Protein AF-A0AAZ3PXX0-F1 (afdb_monomer_lite)

Secondary structure (DSSP, 8-state):
-HHHHHHHHHHTTTTS-THHHHHHHHHHHHHHHHHHHHHHHTT----S-HHHHHHHHHHHHHHHHHHHHHHHHHHHHHHHHS---------------SS-------SSTTHHHHHHHHHHHHHHHHHHHHHHHHHHHHHHHHTT--------------HHHHTHHHHHHHHHHHHHHHHHHHHHHHHHH--HHHHHHHHHHHHHHHHHHHHHHHHHHHHHHHHHHHHHHHHHHTTS---S--

Foldseek 3Di:
DLVLQLVLVVLLVPDDDPVSNVVSVVVVVVLVVLVVCLVVCLPPQPAPCLVVLLVVLVVQLVVLVVQLVVLVVVLVVVVVVPDDPDDDDDDDPDPDDPDDDDDRDRPDPCNVVSVVVVNVCSVVSSVSSVVSSVSSVVSSVSHNPDPDPPPPPPPPDPVVVVVVVVVVVVVLVVLLVVLVVQQVVQVVVPDVVSNVVSVVSNVVSVVVVVVVVVVVVVVVVVVVVVVVVVVVVVPPDPDDDD

InterPro domains:
  IPR004878 Otopetrin [PF03189] (13-85)
  IPR004878 Otopetrin [PF03189] (91-222)
  IPR004878 Otopetrin [PTHR21522] (1-231)

Structure (mmCIF, N/CA/C/O backbone):
data_AF-A0AAZ3PXX0-F1
#
_entry.id   AF-A0AAZ3PXX0-F1
#
loop_
_atom_site.group_PDB
_atom_site.id
_atom_site.type_symbol
_atom_site.label_atom_id
_atom_site.label_alt_id
_atom_site.label_comp_id
_atom_site.label_asym_id
_atom_site.label_entity_id
_atom_site.label_seq_id
_atom_site.pdbx_PDB_ins_code
_atom_site.Cartn_x
_atom_site.Cartn_y
_atom_site.Cartn_z
_atom_site.occupancy
_atom_site.B_iso_or_equiv
_atom_site.auth_seq_id
_atom_site.auth_comp_id
_atom_site.auth_asym_id
_atom_site.auth_atom_id
_atom_site.pdbx_PDB_model_num
ATOM 1 N N . MET A 1 1 ? 10.895 4.692 -1.391 1.00 64.50 1 MET A N 1
ATOM 2 C CA . MET A 1 1 ? 10.530 5.573 -2.521 1.00 64.50 1 MET A CA 1
ATOM 3 C C . MET A 1 1 ? 11.161 6.947 -2.360 1.00 64.50 1 MET A C 1
ATOM 5 O O . MET A 1 1 ? 11.940 7.337 -3.219 1.00 64.50 1 MET A O 1
ATOM 9 N N . ASP A 1 2 ? 10.909 7.640 -1.248 1.00 65.31 2 ASP A N 1
ATOM 10 C CA . ASP A 1 2 ? 11.346 9.031 -1.060 1.00 65.31 2 ASP A CA 1
ATOM 11 C C . ASP A 1 2 ? 12.865 9.216 -1.067 1.00 65.31 2 ASP A C 1
ATOM 13 O O . ASP A 1 2 ? 13.355 10.149 -1.685 1.00 65.31 2 ASP A O 1
ATOM 17 N N . VAL A 1 3 ? 13.631 8.279 -0.494 1.00 64.81 3 VAL A N 1
ATOM 18 C CA . VAL A 1 3 ? 15.107 8.293 -0.565 1.00 64.81 3 VAL A CA 1
ATOM 19 C C . VAL A 1 3 ? 15.606 8.211 -2.012 1.00 64.81 3 VAL A C 1
ATOM 21 O O . VAL A 1 3 ? 16.527 8.928 -2.388 1.00 64.81 3 VAL A O 1
ATOM 24 N N . PHE A 1 4 ? 14.968 7.386 -2.846 1.00 59.75 4 PHE A N 1
ATOM 25 C CA . PHE A 1 4 ? 15.311 7.267 -4.265 1.00 59.75 4 PHE A CA 1
ATOM 26 C C . PHE A 1 4 ? 14.864 8.496 -5.066 1.00 59.75 4 PHE A C 1
ATOM 28 O O . PHE A 1 4 ? 15.614 8.944 -5.927 1.00 59.75 4 PHE A O 1
ATOM 35 N N . LYS A 1 5 ? 13.703 9.095 -4.748 1.00 60.34 5 LYS A N 1
ATOM 36 C CA . LYS A 1 5 ? 13.271 10.385 -5.318 1.00 60.34 5 LYS A CA 1
ATOM 37 C C . LYS A 1 5 ? 14.261 11.495 -4.965 1.00 60.34 5 LYS A C 1
ATOM 39 O O . LYS A 1 5 ? 14.703 12.207 -5.856 1.00 60.34 5 LYS A O 1
ATOM 44 N N . ILE A 1 6 ? 14.660 11.607 -3.698 1.00 61.75 6 ILE A N 1
ATOM 45 C CA . ILE A 1 6 ? 15.644 12.593 -3.233 1.00 61.75 6 ILE A CA 1
ATOM 46 C C . ILE A 1 6 ? 16.988 12.370 -3.933 1.00 61.75 6 ILE A C 1
ATOM 48 O O . ILE A 1 6 ? 17.546 13.321 -4.463 1.00 61.75 6 ILE A O 1
ATOM 52 N N . ALA A 1 7 ? 17.478 11.129 -4.015 1.00 59.25 7 ALA A N 1
ATOM 53 C CA . ALA A 1 7 ? 18.721 10.816 -4.720 1.00 59.25 7 ALA A CA 1
ATOM 54 C C . ALA A 1 7 ? 18.654 11.148 -6.223 1.00 59.25 7 ALA A C 1
ATOM 56 O O . ALA A 1 7 ? 19.614 11.686 -6.768 1.00 59.25 7 ALA A O 1
ATOM 57 N N . ASN A 1 8 ? 17.519 10.888 -6.882 1.00 58.62 8 ASN A N 1
ATOM 58 C CA . ASN A 1 8 ? 17.318 11.228 -8.291 1.00 58.62 8 ASN A CA 1
ATOM 59 C C . ASN A 1 8 ? 17.259 12.752 -8.497 1.00 58.62 8 ASN A C 1
ATOM 61 O O . ASN A 1 8 ? 17.972 13.287 -9.339 1.00 58.62 8 ASN A O 1
ATOM 65 N N . TYR A 1 9 ? 16.502 13.481 -7.670 1.00 60.41 9 TYR A N 1
ATOM 66 C CA . TYR A 1 9 ? 16.426 14.944 -7.750 1.00 60.41 9 TYR A CA 1
ATOM 67 C C . TYR A 1 9 ? 17.757 15.632 -7.419 1.00 60.41 9 TYR A C 1
ATOM 69 O O . TYR A 1 9 ? 18.098 16.634 -8.043 1.00 60.41 9 TYR A O 1
ATOM 77 N N . VAL A 1 10 ? 18.542 15.074 -6.494 1.00 57.62 10 VAL A N 1
ATOM 78 C CA . VAL A 1 10 ? 19.922 15.511 -6.231 1.00 57.62 10 VAL A CA 1
ATOM 79 C C . VAL A 1 10 ? 20.833 15.197 -7.431 1.00 57.62 10 VAL A C 1
ATOM 81 O O . VAL A 1 10 ? 21.753 15.950 -7.716 1.00 57.62 10 VAL A O 1
ATOM 84 N N . GLY A 1 11 ? 20.563 14.154 -8.219 1.00 54.00 11 GLY A N 1
ATOM 85 C CA . GLY A 1 11 ? 21.268 13.897 -9.483 1.00 54.00 11 GLY A CA 1
ATOM 86 C C . GLY A 1 11 ? 21.017 14.948 -10.579 1.00 54.00 11 GLY A C 1
ATOM 87 O O . GLY A 1 11 ? 21.900 15.192 -11.403 1.00 54.00 11 GLY A O 1
ATOM 88 N N . TYR A 1 12 ? 19.857 15.616 -10.551 1.00 56.75 12 TYR A N 1
ATOM 89 C CA . TYR A 1 12 ? 19.432 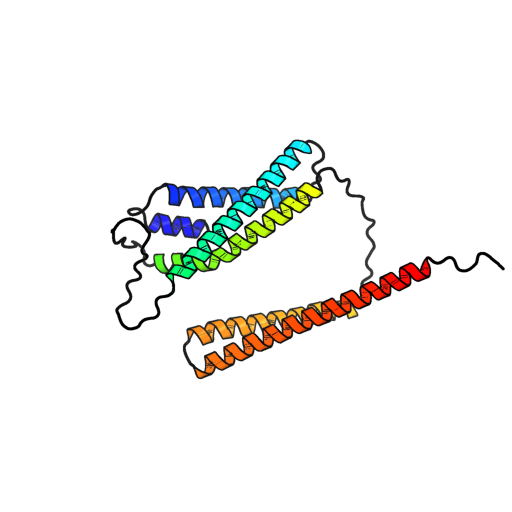16.681 -11.478 1.00 56.75 12 TYR A CA 1
ATOM 90 C C . TYR A 1 12 ? 19.662 18.103 -10.925 1.00 56.75 12 TYR A C 1
ATOM 92 O O . TYR A 1 12 ? 18.968 19.043 -11.319 1.00 56.75 12 TYR A O 1
ATOM 100 N N . LEU A 1 13 ? 20.650 18.270 -10.034 1.00 50.59 13 LEU A N 1
ATOM 101 C CA . LEU A 1 13 ? 20.992 19.471 -9.241 1.00 50.59 13 LEU A CA 1
ATOM 102 C C . LEU A 1 13 ? 21.067 20.831 -9.984 1.00 50.59 13 LEU A C 1
ATOM 104 O O . LEU A 1 13 ? 21.286 21.852 -9.334 1.00 50.59 13 LEU A O 1
ATOM 108 N N . HIS A 1 14 ? 20.907 20.895 -11.309 1.00 48.72 14 HIS A N 1
ATOM 109 C CA . HIS A 1 14 ? 20.953 22.131 -12.104 1.00 48.72 14 HIS A CA 1
ATOM 110 C C . HIS A 1 14 ? 19.747 22.399 -13.015 1.00 48.72 14 HIS A C 1
ATOM 112 O O . HIS A 1 14 ? 19.773 23.377 -13.758 1.00 48.72 14 HIS A O 1
ATOM 118 N N . CYS A 1 15 ? 18.685 21.591 -12.953 1.00 53.31 15 CYS A N 1
ATOM 119 C CA . CYS A 1 15 ? 17.576 21.704 -13.906 1.00 53.31 15 CYS A CA 1
ATOM 120 C C . CYS A 1 15 ? 16.180 21.891 -13.306 1.00 53.31 15 CYS A C 1
ATOM 122 O O . CYS A 1 15 ? 15.241 22.115 -14.065 1.00 53.31 15 CYS A O 1
ATOM 124 N N . ASP A 1 16 ? 16.003 21.801 -11.983 1.00 54.72 16 ASP A N 1
ATOM 125 C CA . ASP A 1 16 ? 14.655 21.797 -11.411 1.00 54.72 16 ASP A CA 1
ATOM 126 C C . ASP A 1 16 ? 14.516 22.576 -10.096 1.00 54.72 16 ASP A C 1
ATOM 128 O O . ASP A 1 16 ? 15.480 22.823 -9.372 1.00 54.72 16 ASP 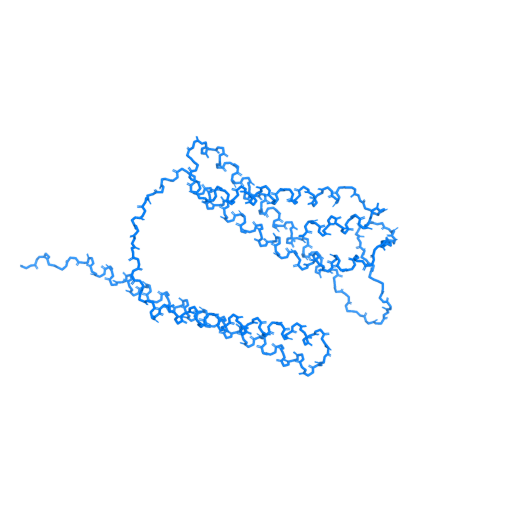A O 1
ATOM 132 N N . SER A 1 17 ? 13.286 23.001 -9.799 1.00 52.44 17 SER A N 1
ATOM 133 C CA . SER A 1 17 ? 12.975 23.877 -8.662 1.00 52.44 17 SER A CA 1
ATOM 134 C C . SER A 1 17 ? 13.176 23.183 -7.307 1.00 52.44 17 SER A C 1
ATOM 136 O O . SER A 1 17 ? 12.715 22.060 -7.104 1.00 52.44 17 SER A O 1
ATOM 138 N N . ALA A 1 18 ? 13.743 23.898 -6.323 1.00 56.41 18 ALA A N 1
ATOM 139 C CA . ALA A 1 18 ? 13.995 23.411 -4.954 1.00 56.41 18 ALA A CA 1
ATOM 140 C C . ALA A 1 18 ? 12.754 22.815 -4.246 1.00 56.41 18 ALA A C 1
ATOM 142 O O . ALA A 1 18 ? 12.871 21.944 -3.382 1.00 56.41 18 ALA A O 1
ATOM 143 N N . VAL A 1 19 ? 11.554 23.236 -4.655 1.00 59.28 19 VAL A N 1
ATOM 144 C CA . VAL A 1 19 ? 10.263 22.722 -4.170 1.00 59.28 19 VAL A CA 1
ATOM 145 C C . VAL A 1 19 ? 10.102 21.215 -4.426 1.00 59.28 19 VAL A C 1
ATOM 147 O O . VAL A 1 19 ? 9.550 20.510 -3.582 1.00 59.28 19 VAL A O 1
ATOM 150 N N . LYS A 1 20 ? 10.645 20.688 -5.532 1.00 57.16 20 LYS A N 1
ATOM 151 C CA . LYS A 1 20 ? 10.566 19.257 -5.879 1.00 57.16 20 LYS A CA 1
ATOM 152 C C . LYS A 1 20 ? 11.482 18.362 -5.040 1.00 57.16 20 LYS A C 1
ATOM 154 O O . LYS A 1 20 ? 11.231 17.166 -4.960 1.00 57.16 20 LYS A O 1
ATOM 159 N N . ILE A 1 21 ? 12.491 18.927 -4.370 1.00 61.09 21 ILE A N 1
ATOM 160 C CA . ILE A 1 21 ? 13.360 18.209 -3.418 1.00 61.09 21 ILE A CA 1
ATOM 161 C C . ILE A 1 21 ? 12.772 18.262 -2.005 1.00 61.09 21 ILE A C 1
ATOM 163 O O . ILE A 1 21 ? 12.787 17.266 -1.282 1.00 61.09 21 ILE A O 1
ATOM 167 N N . ALA A 1 22 ? 12.220 19.412 -1.612 1.00 68.19 22 ALA A N 1
ATOM 168 C CA . ALA A 1 22 ? 11.621 19.589 -0.292 1.00 68.19 22 ALA A CA 1
ATOM 169 C C . ALA A 1 22 ? 10.391 18.688 -0.087 1.00 68.19 22 ALA A C 1
ATOM 171 O O . ALA A 1 22 ? 10.233 18.095 0.978 1.00 68.19 22 ALA A O 1
ATOM 172 N N . PHE A 1 23 ? 9.551 18.543 -1.117 1.00 71.12 23 PHE A N 1
ATOM 173 C CA . PHE A 1 23 ? 8.328 17.740 -1.062 1.00 71.12 23 PHE A CA 1
ATOM 174 C C . PHE A 1 23 ? 8.555 16.260 -0.670 1.00 71.12 23 PHE A C 1
ATOM 176 O O . PHE A 1 23 ? 7.998 15.845 0.348 1.00 71.12 23 PHE A O 1
ATOM 183 N N . PRO A 1 24 ? 9.399 15.462 -1.364 1.00 70.56 24 PRO A N 1
ATOM 184 C CA . PRO A 1 24 ? 9.664 14.075 -0.972 1.00 70.56 24 PRO A CA 1
ATOM 185 C C . PRO A 1 24 ? 10.371 13.970 0.387 1.00 70.56 24 PRO A C 1
ATOM 187 O O . PRO A 1 24 ? 10.161 13.000 1.110 1.00 70.56 24 PRO A O 1
ATOM 190 N N . GLY A 1 25 ? 11.166 14.972 0.783 1.00 73.12 25 GLY A N 1
ATOM 191 C CA . GLY A 1 25 ? 11.767 15.027 2.120 1.00 73.12 25 GLY A CA 1
ATOM 192 C C . GLY A 1 25 ? 10.727 15.147 3.237 1.00 73.12 25 GLY A C 1
ATOM 193 O O . GLY A 1 25 ? 10.757 14.386 4.205 1.00 73.12 25 GLY A O 1
ATOM 194 N N . VAL A 1 26 ? 9.769 16.066 3.086 1.00 80.69 26 VAL A N 1
ATOM 195 C CA . VAL A 1 26 ? 8.658 16.235 4.037 1.00 80.69 26 VAL A CA 1
ATOM 196 C C . VAL A 1 26 ? 7.741 15.010 4.031 1.00 80.69 26 VAL A C 1
ATOM 198 O O . VAL A 1 26 ? 7.324 14.556 5.097 1.00 80.69 26 VAL A O 1
ATOM 201 N N . GLN A 1 27 ? 7.473 14.435 2.857 1.00 80.88 27 GLN A N 1
ATOM 202 C CA . GLN A 1 27 ? 6.686 13.209 2.722 1.00 80.88 27 GLN A CA 1
ATOM 203 C C . GLN A 1 27 ? 7.345 12.023 3.446 1.00 80.88 27 GLN A C 1
ATOM 205 O O . GLN A 1 27 ? 6.670 11.323 4.201 1.00 80.88 27 GLN A O 1
ATOM 210 N N . ALA A 1 28 ? 8.661 11.836 3.302 1.00 80.44 28 ALA A N 1
ATOM 211 C CA . ALA A 1 28 ? 9.402 10.795 4.015 1.00 80.44 28 ALA A CA 1
ATOM 212 C C . ALA A 1 28 ? 9.290 10.955 5.537 1.00 80.44 28 ALA A C 1
ATOM 214 O O . ALA A 1 28 ? 9.014 9.992 6.254 1.00 80.44 28 ALA A O 1
ATOM 215 N N . LEU A 1 29 ? 9.475 12.183 6.032 1.00 85.38 29 LEU A N 1
ATOM 216 C CA . LEU A 1 29 ? 9.349 12.488 7.455 1.00 85.38 29 LEU A CA 1
ATOM 217 C C . LEU A 1 29 ? 7.931 12.196 7.964 1.00 85.38 29 LEU A C 1
ATOM 219 O O . LEU A 1 29 ? 7.778 11.588 9.022 1.00 85.38 29 LEU A O 1
ATOM 223 N N . PHE A 1 30 ? 6.905 12.580 7.201 1.00 87.19 30 PHE A N 1
ATOM 224 C CA . PHE A 1 30 ? 5.513 12.284 7.529 1.00 87.19 30 PHE A CA 1
ATOM 225 C C . PHE A 1 30 ? 5.265 10.776 7.651 1.00 87.19 30 PHE A C 1
ATOM 227 O O . PHE A 1 30 ? 4.726 10.337 8.665 1.00 87.19 30 PHE A O 1
ATOM 234 N N . ILE A 1 31 ? 5.707 9.979 6.672 1.00 87.31 31 ILE A N 1
ATOM 235 C CA . ILE A 1 31 ? 5.545 8.516 6.681 1.00 87.31 31 ILE A CA 1
ATOM 236 C C . ILE A 1 31 ? 6.242 7.895 7.896 1.00 87.31 31 ILE A C 1
ATOM 238 O O . ILE A 1 31 ? 5.655 7.052 8.573 1.00 87.31 31 ILE A O 1
ATOM 242 N N . LEU A 1 32 ? 7.466 8.327 8.218 1.00 86.88 32 LEU A N 1
ATOM 243 C CA . LEU A 1 32 ? 8.211 7.819 9.374 1.00 86.88 32 LEU A CA 1
ATOM 244 C C . LEU A 1 32 ? 7.495 8.119 10.695 1.00 86.88 32 LEU A C 1
ATOM 246 O O . LEU A 1 32 ? 7.298 7.217 11.512 1.00 86.88 32 LEU A O 1
ATOM 250 N N . VAL A 1 33 ? 7.069 9.370 10.891 1.00 88.00 33 VAL A N 1
ATOM 251 C CA . VAL A 1 33 ? 6.355 9.794 12.104 1.00 88.00 33 VAL A CA 1
ATOM 252 C C . VAL A 1 33 ? 5.007 9.083 12.219 1.00 88.00 33 VAL A C 1
ATOM 254 O O . VAL A 1 33 ? 4.663 8.580 13.288 1.00 88.00 33 VAL A O 1
ATOM 257 N N . GLN A 1 34 ? 4.253 8.991 11.123 1.00 90.38 34 GLN A N 1
ATOM 258 C CA . GLN A 1 34 ? 2.958 8.319 11.090 1.00 90.38 34 GLN A CA 1
ATOM 259 C C . GLN A 1 34 ? 3.087 6.818 11.362 1.00 90.38 34 GLN A C 1
ATOM 261 O O . GLN A 1 34 ? 2.321 6.279 12.157 1.00 90.38 34 GLN A O 1
ATOM 266 N N . THR A 1 35 ? 4.064 6.148 10.749 1.00 89.56 35 THR A N 1
ATOM 267 C CA . THR A 1 35 ? 4.317 4.718 10.974 1.00 89.56 35 THR A CA 1
ATOM 268 C C . THR A 1 35 ? 4.668 4.461 12.435 1.00 89.56 35 THR A C 1
ATOM 270 O O . THR A 1 35 ? 4.121 3.546 13.045 1.00 89.56 35 THR A O 1
ATOM 273 N N . TYR A 1 36 ? 5.527 5.297 13.023 1.00 88.06 36 TYR A N 1
ATOM 274 C CA . TYR A 1 36 ? 5.878 5.208 14.438 1.00 88.06 36 TYR A CA 1
ATOM 275 C C . TYR A 1 36 ? 4.657 5.403 15.351 1.00 88.06 36 TYR A C 1
ATOM 277 O O . TYR A 1 36 ? 4.433 4.606 16.262 1.00 88.06 36 TYR A O 1
ATOM 285 N N . PHE A 1 37 ? 3.829 6.414 15.070 1.00 87.50 37 PHE A N 1
ATOM 286 C CA . PHE A 1 37 ? 2.594 6.676 15.810 1.00 87.50 37 PHE A CA 1
ATOM 287 C C . PHE A 1 37 ? 1.615 5.496 15.734 1.00 87.50 37 PHE A C 1
ATOM 289 O O . PHE A 1 37 ? 1.127 5.037 16.766 1.00 87.50 37 PHE A O 1
ATOM 296 N N . LEU A 1 38 ? 1.347 4.981 14.528 1.00 86.44 38 LEU A N 1
ATOM 297 C CA . LEU A 1 38 ? 0.457 3.836 14.329 1.00 86.44 38 LEU A CA 1
ATOM 298 C C . LEU A 1 38 ? 1.013 2.580 15.006 1.00 86.44 38 LEU A C 1
ATOM 300 O O . LEU A 1 38 ? 0.252 1.831 15.607 1.00 86.44 38 LEU A O 1
ATOM 304 N N . TRP A 1 39 ? 2.326 2.357 14.956 1.00 86.06 39 TRP A N 1
ATOM 305 C CA . TRP A 1 39 ? 2.955 1.203 15.594 1.00 86.06 39 TRP A CA 1
ATOM 306 C C . TRP A 1 39 ? 2.772 1.204 17.113 1.00 86.06 39 TRP A C 1
ATOM 308 O O . TRP A 1 39 ? 2.378 0.185 17.684 1.00 86.06 39 TRP A O 1
ATOM 318 N N . LEU A 1 40 ? 3.035 2.341 17.762 1.00 82.25 40 LEU A N 1
ATOM 319 C CA . LEU A 1 40 ? 2.903 2.461 19.211 1.00 82.25 40 LEU A CA 1
ATOM 320 C C . LEU A 1 40 ? 1.442 2.437 19.657 1.00 82.25 40 LEU A C 1
ATOM 322 O O . LEU A 1 40 ? 1.082 1.668 20.541 1.00 82.25 40 LEU A O 1
ATOM 326 N N . HIS A 1 41 ? 0.591 3.236 19.017 1.00 80.56 41 HIS A N 1
ATOM 327 C CA . HIS A 1 41 ? -0.750 3.508 19.527 1.00 80.56 41 HIS A CA 1
ATOM 328 C C . HIS A 1 41 ? -1.854 2.649 18.908 1.00 80.56 41 HIS A C 1
ATOM 330 O O . HIS A 1 41 ? -3.007 2.776 19.313 1.00 80.56 41 HIS A O 1
ATOM 336 N N . ALA A 1 42 ? -1.552 1.734 17.978 1.00 78.12 42 ALA A N 1
ATOM 337 C CA . ALA A 1 42 ? -2.568 0.844 17.402 1.00 78.12 42 ALA A CA 1
ATOM 338 C C . ALA A 1 42 ? -3.301 -0.015 18.448 1.00 78.12 42 ALA A C 1
ATOM 340 O O . ALA A 1 42 ? -4.420 -0.457 18.187 1.00 78.12 42 ALA A O 1
ATOM 341 N N . LYS A 1 43 ? -2.679 -0.276 19.606 1.00 70.94 43 LYS A N 1
ATOM 342 C CA . LYS A 1 43 ? -3.267 -1.073 20.697 1.00 70.94 43 LYS A CA 1
ATOM 343 C C . LYS A 1 43 ? -3.747 -0.235 21.884 1.00 70.94 43 LYS A C 1
ATOM 345 O O . LYS A 1 43 ? -4.467 -0.757 22.732 1.00 70.94 43 LYS A O 1
ATOM 350 N N . ASP A 1 44 ? -3.386 1.043 21.936 1.00 72.12 44 ASP A N 1
ATOM 351 C CA . ASP A 1 44 ? -3.690 1.892 23.080 1.00 72.12 44 ASP A CA 1
ATOM 352 C C . ASP A 1 44 ? -5.117 2.436 22.990 1.00 72.12 44 ASP A C 1
ATOM 354 O O . ASP A 1 44 ? -5.508 3.106 22.031 1.00 72.12 44 ASP A O 1
ATOM 358 N N . CYS A 1 45 ? -5.907 2.203 24.036 1.00 64.06 45 CYS A N 1
ATOM 359 C CA . CYS A 1 45 ? -7.208 2.844 24.182 1.00 64.06 45 CYS A CA 1
ATOM 360 C C . CYS A 1 45 ? -7.019 4.245 24.775 1.00 64.06 45 CYS A C 1
ATOM 362 O O . CYS A 1 45 ? -6.969 4.419 25.992 1.00 64.06 45 CYS A O 1
ATOM 364 N N . VAL A 1 46 ? -6.922 5.267 23.920 1.00 63.56 46 VAL A N 1
ATOM 365 C CA . VAL A 1 46 ? -6.813 6.662 24.375 1.00 63.56 46 VAL A CA 1
ATOM 366 C C . VAL A 1 46 ? -8.141 7.112 24.993 1.00 63.56 46 VAL A C 1
ATOM 368 O O . VAL A 1 46 ? -9.116 7.382 24.289 1.00 63.56 46 VAL A O 1
ATOM 371 N N . GLN A 1 47 ? -8.183 7.202 26.325 1.00 60.91 47 GLN A N 1
ATOM 372 C CA . GLN A 1 47 ? -9.374 7.634 27.067 1.00 60.91 47 GLN A CA 1
ATOM 373 C C . GLN A 1 47 ? -9.346 9.111 27.490 1.00 60.91 47 GLN A C 1
ATOM 375 O O . GLN A 1 47 ? -10.410 9.688 27.696 1.00 60.91 47 GLN A O 1
ATOM 380 N N . LEU A 1 48 ? -8.168 9.743 27.574 1.00 68.81 48 LEU A N 1
ATOM 381 C CA . LEU A 1 48 ? -8.019 11.048 28.234 1.00 68.81 48 LEU A CA 1
ATOM 382 C C . LEU A 1 48 ? -8.495 12.251 27.394 1.00 68.81 48 LEU A C 1
ATOM 384 O O . LEU A 1 48 ? -9.174 13.127 27.915 1.00 68.81 48 LEU A O 1
ATOM 388 N N . GLN A 1 49 ? -8.155 12.318 26.101 1.00 78.19 49 GLN A N 1
ATOM 389 C CA . GLN A 1 49 ? -8.470 13.464 25.225 1.00 78.19 49 GLN A CA 1
ATOM 390 C C . GLN A 1 49 ? -9.184 13.006 23.948 1.00 78.19 49 GLN A C 1
ATOM 392 O O . GLN A 1 49 ? -8.661 13.111 22.837 1.00 78.19 49 GLN A O 1
ATOM 397 N N . GLN A 1 50 ? -10.394 12.464 24.103 1.00 80.38 50 GLN A N 1
ATOM 398 C CA . GLN A 1 50 ? -11.128 11.814 23.011 1.00 80.38 50 GLN A CA 1
ATOM 399 C C . GLN A 1 50 ? -11.430 12.752 21.836 1.00 80.38 50 GLN A C 1
ATOM 401 O O . GLN A 1 50 ? -11.271 12.349 20.689 1.00 80.38 50 GLN A O 1
ATOM 406 N N . ASN A 1 51 ? -11.824 14.004 22.090 1.00 82.25 51 ASN A N 1
ATOM 407 C CA . ASN A 1 51 ? -12.206 14.937 21.023 1.00 82.25 51 ASN A CA 1
ATOM 408 C C . ASN A 1 51 ? -11.013 15.357 20.152 1.00 82.25 51 ASN A C 1
ATOM 410 O O . ASN A 1 51 ? -11.120 15.358 18.926 1.00 82.25 51 ASN A O 1
ATOM 414 N N . ILE A 1 52 ? -9.869 15.657 20.776 1.00 85.69 52 ILE A N 1
ATOM 415 C CA . ILE A 1 52 ? -8.626 15.998 20.067 1.00 85.69 52 ILE A CA 1
ATOM 416 C C . ILE A 1 52 ? -8.109 14.774 19.308 1.00 85.69 52 ILE A C 1
ATOM 418 O O . ILE A 1 52 ? -7.780 14.874 18.129 1.00 85.69 52 ILE A O 1
ATOM 422 N N . THR A 1 53 ? -8.104 13.610 19.965 1.00 85.38 53 THR A N 1
ATOM 423 C CA . THR A 1 53 ? -7.640 12.348 19.369 1.00 85.38 53 THR A CA 1
ATOM 424 C C . THR A 1 53 ? -8.495 11.947 18.179 1.00 85.38 53 THR A C 1
ATOM 426 O O . THR A 1 53 ? -7.948 11.562 17.153 1.00 85.38 53 THR A O 1
ATOM 429 N N . ARG A 1 54 ? -9.824 12.093 18.282 1.00 87.75 54 ARG A N 1
ATOM 430 C CA . ARG A 1 54 ? -10.730 11.967 17.142 1.00 87.75 54 ARG A CA 1
ATOM 431 C C . ARG A 1 54 ? -10.251 12.920 16.057 1.00 87.75 54 ARG A C 1
ATOM 433 O O . ARG A 1 54 ? -9.667 12.443 15.097 1.00 87.75 54 ARG A O 1
ATOM 440 N N . CYS A 1 55 ? -10.376 14.236 16.225 1.00 90.50 55 CYS A N 1
ATOM 441 C CA . CYS A 1 55 ? -10.017 15.212 15.186 1.00 90.50 55 CYS A CA 1
ATOM 442 C C . CYS A 1 55 ? -8.679 14.905 14.476 1.00 90.50 55 CYS A C 1
ATOM 444 O O . CYS A 1 55 ? -8.642 14.823 13.247 1.00 90.50 55 CYS A O 1
ATOM 446 N N . GLY A 1 56 ? -7.618 14.618 15.240 1.00 89.56 56 GLY A N 1
ATOM 447 C CA . GLY A 1 56 ? -6.312 14.237 14.700 1.00 89.56 56 GLY A CA 1
ATOM 448 C C . GLY A 1 56 ? -6.327 12.958 13.853 1.00 89.56 56 GLY A C 1
ATOM 449 O O . GLY A 1 56 ? -5.695 12.922 12.799 1.00 89.56 56 GLY A O 1
ATOM 450 N N . LEU A 1 57 ? -7.082 11.927 14.239 1.00 90.00 57 LEU A N 1
ATOM 451 C CA . LEU A 1 57 ? -7.212 10.687 13.467 1.00 90.00 57 LEU A CA 1
ATOM 452 C C . LEU A 1 57 ? -7.992 10.879 12.154 1.00 90.00 57 LEU A C 1
ATOM 454 O O . LEU A 1 57 ? -7.602 10.289 11.150 1.00 90.00 57 LEU A O 1
ATOM 458 N N . MET A 1 58 ? -9.034 11.723 12.103 1.00 91.88 58 MET A N 1
ATOM 459 C CA . MET A 1 58 ? -9.738 12.002 10.832 1.00 91.88 58 MET A CA 1
ATOM 460 C C . MET A 1 58 ? -8.918 12.901 9.926 1.00 91.88 58 MET A C 1
ATOM 462 O O . MET A 1 58 ? -8.919 12.695 8.717 1.00 91.88 58 MET A O 1
ATOM 466 N N . LEU A 1 59 ? -8.185 13.862 10.494 1.00 92.00 59 LEU A N 1
ATOM 467 C CA . LEU A 1 59 ? -7.215 14.635 9.729 1.00 92.00 59 LEU A CA 1
ATOM 468 C C . LEU A 1 59 ? -6.163 13.702 9.118 1.00 92.00 59 LEU A C 1
ATOM 470 O O . LEU A 1 59 ? -5.923 13.759 7.920 1.00 92.00 59 LEU A O 1
ATOM 474 N N . THR A 1 60 ? -5.613 12.783 9.917 1.00 91.25 60 THR A N 1
ATOM 475 C CA . THR A 1 60 ? -4.653 11.771 9.450 1.00 91.25 60 THR A CA 1
ATOM 476 C C . THR A 1 60 ? -5.239 10.900 8.335 1.00 91.25 60 THR A C 1
ATOM 478 O O . THR A 1 60 ? -4.594 10.694 7.309 1.00 91.25 60 THR A O 1
ATOM 481 N N . LEU A 1 61 ? -6.477 10.426 8.500 1.00 93.12 61 LEU A N 1
ATOM 482 C CA . LEU A 1 61 ? -7.203 9.655 7.489 1.00 93.12 61 LEU A CA 1
ATOM 483 C C . LEU A 1 61 ? -7.380 10.452 6.192 1.00 93.12 61 LEU A C 1
ATOM 485 O O . LEU A 1 61 ? -7.078 9.939 5.118 1.00 93.12 61 LEU A O 1
ATOM 489 N N . SER A 1 62 ? -7.833 11.702 6.292 1.00 93.00 62 SER A N 1
ATOM 490 C CA . SER A 1 62 ? -8.033 12.594 5.147 1.00 93.00 62 SER A CA 1
ATOM 491 C C . SER A 1 62 ? -6.724 12.841 4.394 1.00 93.00 62 SER A C 1
ATOM 493 O O . SER A 1 62 ? -6.681 12.703 3.174 1.00 93.00 62 SER A O 1
ATOM 495 N N . THR A 1 63 ? -5.630 13.109 5.113 1.00 91.06 63 THR A N 1
ATOM 496 C CA . THR A 1 63 ? -4.295 13.273 4.523 1.00 91.06 63 THR A CA 1
ATOM 497 C C . THR A 1 63 ? -3.847 12.012 3.786 1.00 91.06 63 THR A C 1
ATOM 499 O O . THR A 1 63 ? -3.359 12.113 2.665 1.00 91.06 63 THR A O 1
ATOM 502 N N . ASN A 1 64 ? -4.063 10.822 4.354 1.00 92.00 64 ASN A N 1
ATOM 503 C CA . ASN A 1 64 ? -3.739 9.563 3.676 1.00 92.00 64 ASN A CA 1
ATOM 504 C C . ASN A 1 64 ? -4.551 9.364 2.389 1.00 92.00 64 ASN A C 1
ATOM 506 O O . ASN A 1 64 ? -3.993 8.954 1.375 1.00 92.00 64 ASN A O 1
ATOM 510 N N . LEU A 1 65 ? -5.848 9.689 2.396 1.00 91.38 65 LEU A N 1
ATOM 511 C CA . LEU A 1 65 ? -6.682 9.615 1.190 1.00 91.38 65 LEU A CA 1
ATOM 512 C C . LEU A 1 65 ? -6.272 10.651 0.136 1.00 91.38 65 LEU A C 1
ATOM 514 O O . LEU A 1 65 ? -6.291 10.352 -1.054 1.00 91.38 65 LEU A O 1
ATOM 518 N N . MET A 1 66 ? -5.866 11.849 0.556 1.00 89.94 66 MET A N 1
ATOM 519 C CA . MET A 1 66 ? -5.336 12.875 -0.342 1.00 89.94 66 MET A CA 1
ATOM 520 C C . MET A 1 66 ? -4.023 12.425 -0.994 1.00 89.94 66 MET A C 1
ATOM 522 O O . MET A 1 66 ? -3.878 12.552 -2.208 1.00 89.94 66 MET A O 1
ATOM 526 N N . LEU A 1 67 ? -3.088 11.873 -0.212 1.00 86.88 67 LEU A N 1
ATOM 527 C CA . LEU A 1 67 ? -1.826 11.326 -0.725 1.00 86.88 67 LEU A CA 1
ATOM 528 C C . LEU A 1 67 ? -2.069 10.159 -1.684 1.00 86.88 67 LEU A C 1
ATOM 530 O O . LEU A 1 67 ? -1.432 10.089 -2.733 1.00 86.88 67 LEU A O 1
ATOM 534 N N . TRP A 1 68 ? -3.028 9.291 -1.363 1.00 91.50 68 TRP A N 1
ATOM 535 C CA . TRP A 1 68 ? -3.461 8.219 -2.251 1.00 91.50 68 TRP A CA 1
ATOM 536 C C . TRP A 1 68 ? -4.004 8.764 -3.580 1.00 91.50 68 TRP A C 1
ATOM 538 O O . TRP A 1 68 ? -3.510 8.379 -4.636 1.00 91.50 68 TRP A O 1
ATOM 548 N N . MET A 1 69 ? -4.949 9.713 -3.548 1.00 85.69 69 MET A N 1
ATOM 549 C CA . MET A 1 69 ? -5.497 10.347 -4.758 1.00 85.69 69 MET A CA 1
ATOM 550 C C . MET A 1 69 ? -4.410 11.019 -5.606 1.00 85.69 69 MET A C 1
ATOM 552 O O . MET A 1 69 ? -4.426 10.909 -6.833 1.00 85.69 69 MET A O 1
ATOM 556 N N . ALA A 1 70 ? -3.460 11.705 -4.965 1.00 84.38 70 ALA A N 1
ATOM 557 C CA . ALA A 1 70 ? -2.341 12.341 -5.649 1.00 84.38 70 ALA A CA 1
ATOM 558 C C . ALA A 1 70 ? -1.436 11.305 -6.334 1.00 84.38 70 ALA A C 1
ATOM 560 O O . ALA A 1 70 ? -1.115 11.469 -7.509 1.00 84.38 70 ALA A O 1
ATOM 561 N N . ALA A 1 71 ? -1.093 10.214 -5.640 1.00 80.31 71 ALA A N 1
ATOM 562 C CA . ALA A 1 71 ? -0.274 9.136 -6.190 1.00 80.31 71 ALA A CA 1
ATOM 563 C C . ALA A 1 71 ? -0.962 8.422 -7.367 1.00 80.31 71 ALA A C 1
ATOM 565 O O . ALA A 1 71 ? -0.324 8.187 -8.391 1.00 80.31 71 ALA A O 1
ATOM 566 N N . VAL A 1 72 ? -2.266 8.145 -7.258 1.00 82.62 72 VAL A N 1
ATOM 567 C CA . VAL A 1 72 ? -3.070 7.558 -8.346 1.00 82.62 72 VAL A CA 1
ATOM 568 C C . VAL A 1 72 ? -3.123 8.489 -9.561 1.00 82.62 72 VAL A C 1
ATOM 570 O O . VAL A 1 72 ? -2.995 8.044 -10.701 1.00 82.62 72 VAL A O 1
ATOM 573 N N . THR A 1 73 ? -3.276 9.796 -9.335 1.00 79.25 73 THR A N 1
ATOM 574 C CA . THR A 1 73 ? -3.289 10.785 -10.425 1.00 79.25 73 THR A CA 1
ATOM 575 C C . THR A 1 73 ? -1.929 10.848 -11.123 1.00 79.25 73 THR A C 1
ATOM 577 O O . THR A 1 73 ? -1.867 10.844 -12.351 1.00 79.25 73 THR A O 1
ATOM 580 N N . GLU A 1 74 ? -0.835 10.847 -10.361 1.00 72.69 74 GLU A N 1
ATOM 581 C CA . GLU A 1 74 ? 0.532 10.844 -10.894 1.00 72.69 74 GLU A CA 1
ATOM 582 C C . GLU A 1 74 ? 0.809 9.583 -11.737 1.00 72.69 74 GLU A C 1
ATOM 584 O O . GLU A 1 74 ? 1.315 9.693 -12.854 1.00 72.69 74 GLU A O 1
ATOM 589 N N . GLU A 1 75 ? 0.390 8.398 -11.275 1.00 71.19 75 GLU A N 1
ATOM 590 C CA . GLU A 1 75 ? 0.501 7.141 -12.034 1.00 71.19 75 GLU A CA 1
ATOM 591 C C . GLU A 1 75 ? -0.287 7.188 -13.355 1.00 71.19 75 GLU A C 1
ATOM 593 O O . GLU A 1 75 ? 0.243 6.825 -14.410 1.00 71.19 75 GLU A O 1
ATOM 598 N N . SER A 1 76 ? -1.521 7.705 -13.319 1.00 69.44 76 SER A N 1
ATOM 599 C CA . SER A 1 76 ? -2.377 7.798 -14.508 1.00 69.44 76 SER A CA 1
ATOM 600 C C . SER A 1 76 ? -1.786 8.703 -15.596 1.00 69.44 76 SER A C 1
ATOM 602 O O . SER A 1 76 ? -1.871 8.384 -16.782 1.00 69.44 76 SER A O 1
ATOM 604 N N . ILE A 1 77 ? -1.115 9.793 -15.207 1.00 64.69 77 ILE A N 1
ATOM 605 C CA . ILE A 1 77 ? -0.429 10.690 -16.144 1.00 64.69 77 ILE A CA 1
ATOM 606 C C . ILE A 1 77 ? 0.791 9.984 -16.746 1.00 64.69 77 ILE A C 1
ATOM 608 O O . ILE A 1 77 ? 0.997 10.041 -17.958 1.00 64.69 77 ILE A O 1
ATOM 612 N N . HIS A 1 78 ? 1.575 9.259 -15.946 1.00 57.50 78 HIS A N 1
ATOM 613 C CA . HIS A 1 78 ? 2.752 8.550 -16.449 1.00 57.50 78 HIS A CA 1
ATOM 614 C C . HIS A 1 78 ? 2.415 7.426 -17.439 1.00 57.50 78 HIS A C 1
ATOM 616 O O . HIS A 1 78 ? 3.158 7.242 -18.402 1.00 57.50 78 HIS A O 1
ATOM 622 N N . GLN A 1 79 ? 1.283 6.729 -17.286 1.00 53.66 79 GLN A N 1
ATOM 623 C CA . GLN A 1 79 ? 0.833 5.751 -18.290 1.00 53.66 79 GLN A CA 1
ATOM 624 C C . GLN A 1 79 ? 0.524 6.386 -19.654 1.00 53.66 79 GLN A C 1
ATOM 626 O O . GLN A 1 79 ? 0.748 5.746 -20.679 1.00 53.66 79 GLN A O 1
ATOM 631 N N . THR A 1 80 ? 0.068 7.643 -19.697 1.00 49.44 80 THR A N 1
ATOM 632 C CA . THR A 1 80 ? -0.243 8.323 -20.971 1.00 49.44 80 THR A CA 1
ATOM 633 C C . THR A 1 80 ? 0.990 8.754 -21.771 1.00 49.44 80 THR A C 1
ATOM 635 O O . THR A 1 80 ? 0.883 8.958 -22.975 1.00 49.44 80 THR A O 1
ATOM 638 N N . VAL A 1 81 ? 2.167 8.853 -21.141 1.00 49.81 81 VAL A N 1
ATOM 639 C CA . VAL A 1 81 ? 3.412 9.303 -21.796 1.00 49.81 81 VAL A CA 1
ATOM 640 C C . VAL A 1 81 ? 4.210 8.136 -22.412 1.00 49.81 81 VAL A C 1
ATOM 642 O O . VAL A 1 81 ? 5.058 8.359 -23.270 1.00 49.81 81 VAL A O 1
ATOM 645 N N . VAL A 1 82 ? 3.927 6.882 -22.028 1.00 48.31 82 VAL A N 1
ATOM 646 C CA . VAL A 1 82 ? 4.725 5.693 -22.409 1.00 48.31 82 VAL A CA 1
ATOM 647 C C . VAL A 1 82 ? 4.247 4.996 -23.702 1.00 48.31 82 VAL A C 1
ATOM 649 O O . VAL A 1 82 ? 4.903 4.065 -24.156 1.00 48.31 82 VAL A O 1
ATOM 652 N N . LEU A 1 83 ? 3.178 5.456 -24.368 1.00 38.66 83 LEU A N 1
ATOM 653 C CA . LEU A 1 83 ? 2.855 4.999 -25.732 1.00 38.66 83 LEU A CA 1
ATOM 654 C C . LEU A 1 83 ? 3.350 5.995 -26.794 1.00 38.66 83 LEU A C 1
ATOM 656 O O . LEU A 1 83 ? 2.642 6.938 -27.147 1.00 38.66 83 LEU A O 1
ATOM 660 N N . PRO A 1 84 ? 4.524 5.723 -27.376 1.00 38.97 84 PRO A N 1
ATOM 661 C CA . PRO A 1 84 ? 4.657 5.767 -28.821 1.00 38.97 84 PRO A CA 1
ATOM 662 C C . PRO A 1 84 ? 5.178 4.411 -29.315 1.00 38.97 84 PRO A C 1
ATOM 664 O O . PRO A 1 84 ? 6.378 4.143 -29.311 1.00 38.97 84 PRO A O 1
ATOM 667 N N . GLU A 1 85 ? 4.259 3.549 -29.752 1.00 45.41 85 GLU A N 1
ATOM 668 C CA . GLU A 1 85 ? 4.574 2.636 -30.848 1.00 45.41 85 GLU A CA 1
ATOM 669 C C . GLU A 1 85 ? 4.680 3.504 -32.101 1.00 45.41 85 GLU A C 1
ATOM 671 O O . GLU A 1 85 ? 3.672 4.012 -32.575 1.00 45.41 85 GLU A O 1
ATOM 676 N N . ASP A 1 86 ? 5.897 3.743 -32.582 1.00 37.94 86 ASP A N 1
ATOM 677 C CA . ASP A 1 86 ? 6.193 3.630 -34.008 1.00 37.94 86 ASP A CA 1
ATOM 678 C C . ASP A 1 86 ? 7.709 3.632 -34.238 1.00 37.94 86 ASP A C 1
ATOM 680 O O . ASP A 1 86 ? 8.484 4.302 -33.555 1.00 37.94 86 ASP A O 1
ATOM 684 N N . GLY A 1 87 ? 8.122 2.755 -35.151 1.00 43.62 87 GLY A N 1
ATOM 685 C CA . GLY A 1 87 ? 9.461 2.191 -35.232 1.00 43.62 87 GLY A CA 1
ATOM 686 C C . GLY A 1 87 ? 10.601 3.124 -35.645 1.00 43.62 87 GLY A C 1
ATOM 687 O O . GLY A 1 87 ? 10.424 4.206 -36.191 1.00 43.62 87 GLY A O 1
ATOM 688 N N . ASN A 1 88 ? 11.808 2.587 -35.440 1.00 43.16 88 ASN A N 1
ATOM 689 C CA . ASN A 1 88 ? 13.088 3.047 -35.974 1.00 43.16 88 ASN A CA 1
ATOM 690 C C . ASN A 1 88 ? 13.425 4.521 -35.730 1.00 43.16 88 ASN A C 1
ATOM 692 O O . ASN A 1 88 ? 13.274 5.340 -36.631 1.00 43.16 88 ASN A O 1
ATOM 696 N N . SER A 1 89 ? 14.040 4.826 -34.584 1.00 35.97 89 SER A N 1
ATOM 697 C CA . SER A 1 89 ? 15.186 5.746 -34.492 1.00 35.97 89 SER A CA 1
ATOM 698 C C . SER A 1 89 ? 15.793 5.736 -33.088 1.00 35.97 89 SER A C 1
ATOM 700 O O . SER A 1 89 ? 15.105 5.603 -32.085 1.00 35.97 89 SER A O 1
ATOM 702 N N . THR A 1 90 ? 17.116 5.844 -33.068 1.00 35.81 90 THR A N 1
ATOM 703 C CA . THR A 1 90 ? 18.070 5.958 -31.961 1.00 35.81 90 THR A CA 1
ATOM 704 C C . THR A 1 90 ? 17.486 6.458 -30.630 1.00 35.81 90 THR A C 1
ATOM 706 O O . THR A 1 90 ? 17.001 7.580 -30.526 1.00 35.81 90 THR A O 1
ATOM 709 N N . HIS A 1 91 ? 17.591 5.620 -29.596 1.00 37.75 91 HIS A N 1
ATOM 710 C CA . HIS A 1 91 ? 17.098 5.879 -28.244 1.00 37.75 91 HIS A CA 1
ATOM 711 C C . HIS A 1 91 ? 17.820 7.064 -27.575 1.00 37.75 91 HIS A C 1
ATOM 713 O O . HIS A 1 91 ? 18.897 6.904 -27.001 1.00 37.75 91 HIS A O 1
ATOM 719 N N . SER A 1 92 ? 17.182 8.232 -27.578 1.00 30.39 92 SER A N 1
ATOM 720 C CA . SER A 1 92 ? 17.339 9.248 -26.535 1.00 30.39 92 SER A CA 1
ATOM 721 C C . SER A 1 92 ? 15.988 9.419 -25.848 1.00 30.39 92 SER A C 1
ATOM 723 O O . SER A 1 92 ? 15.046 9.936 -26.445 1.00 30.39 92 SER A O 1
ATOM 725 N N . TYR A 1 93 ? 15.877 8.935 -24.613 1.00 35.66 93 TYR A N 1
ATOM 726 C CA . TYR A 1 93 ? 14.693 9.107 -23.775 1.00 35.66 93 TYR A CA 1
ATOM 727 C C . TYR A 1 93 ? 14.607 10.581 -23.360 1.00 35.66 93 TYR A C 1
ATOM 729 O O . TYR A 1 93 ? 15.220 10.993 -22.379 1.00 35.66 93 TYR A O 1
ATOM 737 N N . ASP A 1 94 ? 13.918 11.393 -24.157 1.00 32.66 94 ASP A N 1
ATOM 738 C CA . ASP A 1 94 ? 13.674 12.799 -23.849 1.00 32.66 94 ASP A CA 1
ATOM 739 C C . ASP A 1 94 ? 12.358 12.898 -23.066 1.00 32.66 94 ASP A C 1
ATOM 741 O O . ASP A 1 94 ? 11.259 12.839 -23.625 1.00 32.66 94 ASP A O 1
ATOM 745 N N . ILE A 1 95 ? 12.463 12.959 -21.736 1.00 45.56 95 ILE A N 1
ATOM 746 C CA . ILE A 1 95 ? 11.316 13.147 -20.842 1.00 45.56 95 ILE A CA 1
ATOM 747 C C . ILE A 1 95 ? 10.869 14.601 -20.981 1.00 45.56 95 ILE A C 1
ATOM 749 O O . ILE A 1 95 ? 11.369 15.510 -20.318 1.00 45.56 95 ILE A O 1
ATOM 753 N N . ARG A 1 96 ? 9.904 14.826 -21.870 1.00 34.38 96 ARG A N 1
ATOM 754 C CA . ARG A 1 96 ? 9.279 16.131 -22.068 1.00 34.38 96 ARG A CA 1
ATOM 755 C C . ARG A 1 96 ? 8.355 16.449 -20.890 1.00 34.38 96 ARG A C 1
ATOM 757 O O . ARG A 1 96 ? 7.192 16.058 -20.876 1.00 34.38 96 ARG A O 1
ATOM 764 N N . ALA A 1 97 ? 8.863 17.190 -19.909 1.00 34.47 97 ALA A N 1
ATOM 765 C CA . ALA A 1 97 ? 8.019 17.910 -18.960 1.00 34.47 97 ALA A CA 1
ATOM 766 C C . ALA A 1 97 ? 7.260 19.047 -19.688 1.00 34.47 97 ALA A C 1
ATOM 768 O O . ALA A 1 97 ? 7.805 19.657 -20.617 1.00 34.47 97 ALA A O 1
ATOM 769 N N . PRO A 1 98 ? 6.012 19.372 -19.301 1.00 34.62 98 PRO A N 1
ATOM 770 C CA . PRO A 1 98 ? 5.283 20.492 -19.879 1.00 34.62 98 PRO A CA 1
ATOM 771 C C . PRO A 1 98 ? 5.859 21.810 -19.343 1.00 34.62 98 PRO A C 1
ATOM 773 O O . PRO A 1 98 ? 5.465 22.295 -18.286 1.00 34.62 98 PRO A O 1
ATOM 776 N N . GLY A 1 99 ? 6.805 22.381 -20.089 1.00 37.19 99 GLY A N 1
ATOM 777 C CA . GLY A 1 99 ? 7.314 23.735 -19.875 1.00 37.19 99 GLY A CA 1
ATOM 778 C C . GLY A 1 99 ? 8.828 23.853 -20.034 1.00 37.19 99 GLY A C 1
ATOM 779 O O . GLY A 1 99 ? 9.564 23.598 -19.092 1.00 37.19 99 GLY A O 1
ATOM 780 N N . GLY A 1 100 ? 9.266 24.335 -21.201 1.00 34.97 100 GLY A N 1
ATOM 781 C CA . GLY A 1 100 ? 10.611 24.883 -21.406 1.00 34.97 100 GLY A CA 1
ATOM 782 C C . GLY A 1 100 ? 11.656 23.891 -21.918 1.00 34.97 100 GLY A C 1
ATOM 783 O O . GLY A 1 100 ? 11.949 22.875 -21.304 1.00 34.97 100 GLY A O 1
ATOM 784 N N . SER A 1 101 ? 12.241 24.219 -23.068 1.00 44.69 101 SER A N 1
ATOM 785 C CA . SER A 1 101 ? 13.359 23.516 -23.693 1.00 44.69 101 SER A CA 1
ATOM 786 C C . SER A 1 101 ? 14.656 23.682 -22.890 1.00 44.69 101 SER A C 1
ATOM 788 O O . SER A 1 101 ? 15.317 24.716 -22.994 1.00 44.69 101 SER A O 1
ATOM 790 N N . SER A 1 102 ? 15.066 22.658 -22.148 1.00 40.88 102 SER A N 1
ATOM 791 C CA . SER A 1 102 ? 16.459 22.497 -21.718 1.00 40.88 102 SER A CA 1
ATOM 792 C C . SER A 1 102 ? 16.779 21.012 -21.581 1.00 40.88 102 SER A C 1
ATOM 794 O O . SER A 1 102 ? 16.243 20.338 -20.706 1.00 40.88 102 SER A O 1
ATOM 796 N N . SER A 1 103 ? 17.644 20.500 -22.457 1.00 43.16 103 SER A N 1
ATOM 797 C CA . SER A 1 103 ? 18.185 19.142 -22.391 1.00 43.16 103 SER A CA 1
ATOM 798 C C . SER A 1 103 ? 19.010 18.983 -21.111 1.00 43.16 103 SER A C 1
ATOM 800 O O . SER A 1 103 ? 20.140 19.470 -21.024 1.00 43.16 103 SER A O 1
ATOM 802 N N . CYS A 1 104 ? 18.438 18.340 -20.099 1.00 54.06 104 CYS A N 1
ATOM 803 C CA . CYS A 1 104 ? 19.107 18.101 -18.826 1.00 54.06 104 CYS A CA 1
ATOM 804 C C . CYS A 1 104 ? 19.932 16.820 -18.906 1.00 54.06 104 CYS A C 1
ATOM 806 O O . CYS A 1 104 ? 19.389 15.718 -18.926 1.00 54.06 104 CYS A O 1
ATOM 808 N N . ASN A 1 105 ? 21.257 16.967 -18.943 1.00 47.62 105 ASN A N 1
ATOM 809 C CA . ASN A 1 105 ? 22.168 15.830 -18.890 1.00 47.62 105 ASN A CA 1
ATOM 810 C C . ASN A 1 105 ? 22.259 15.303 -17.458 1.00 47.62 105 ASN A C 1
ATOM 812 O O . ASN A 1 105 ? 22.673 16.022 -16.547 1.00 47.62 105 ASN A O 1
ATOM 816 N N . CYS A 1 106 ? 21.892 14.037 -17.267 1.00 55.34 106 CYS A N 1
ATOM 817 C CA . CYS A 1 106 ? 22.048 13.390 -15.975 1.00 55.34 106 CYS A CA 1
ATOM 818 C C . CYS A 1 106 ? 23.531 13.153 -15.678 1.00 55.34 106 CYS A C 1
ATOM 820 O O . CYS A 1 106 ? 24.242 12.542 -16.473 1.00 55.34 106 CYS A O 1
ATOM 822 N N . SER A 1 107 ? 23.997 13.635 -14.525 1.00 49.09 107 SER A N 1
ATOM 823 C CA . SER A 1 107 ? 25.415 13.581 -14.137 1.00 49.09 107 SER A CA 1
ATOM 824 C C . SER A 1 107 ? 25.888 12.159 -13.779 1.00 49.09 107 SER A C 1
ATOM 826 O O . SER A 1 107 ? 27.080 11.864 -13.811 1.00 49.09 107 SER A O 1
ATOM 828 N N . HIS A 1 108 ? 24.961 11.245 -13.462 1.00 54.69 108 HIS A N 1
ATOM 829 C CA . HIS A 1 108 ? 25.267 9.889 -12.998 1.00 54.69 108 HIS A CA 1
ATOM 830 C C . HIS A 1 108 ? 24.701 8.800 -13.921 1.00 54.69 108 HIS A C 1
ATOM 832 O O . HIS A 1 108 ? 23.528 8.825 -14.291 1.00 54.69 108 HIS A O 1
ATOM 838 N N . SER A 1 109 ? 25.490 7.745 -14.162 1.00 56.28 109 SER A N 1
ATOM 839 C CA . SER A 1 109 ? 25.066 6.496 -14.832 1.00 56.28 109 SER A CA 1
ATOM 840 C C . SER A 1 109 ? 23.934 5.744 -14.109 1.00 56.28 109 SER A C 1
ATOM 842 O O . SER A 1 109 ? 23.381 4.785 -14.641 1.00 56.28 109 SER A O 1
ATOM 844 N N . ALA A 1 110 ? 23.576 6.180 -12.898 1.00 59.31 110 ALA A N 1
ATOM 845 C CA . ALA A 1 110 ? 22.541 5.593 -12.058 1.00 59.31 110 ALA A CA 1
ATOM 846 C C . ALA A 1 110 ? 21.146 6.214 -12.253 1.00 59.31 110 ALA A C 1
ATOM 848 O O . ALA A 1 110 ? 20.189 5.669 -11.713 1.00 59.31 110 ALA A O 1
ATOM 849 N N . CYS A 1 111 ? 20.991 7.312 -13.005 1.00 58.50 111 CYS A N 1
ATOM 850 C CA . CYS A 1 111 ? 19.692 7.986 -13.134 1.00 58.50 111 CYS A CA 1
ATOM 851 C C . CYS A 1 111 ? 18.607 7.083 -13.733 1.00 58.50 111 CYS A C 1
ATOM 853 O O . CYS A 1 111 ? 17.526 6.987 -13.169 1.00 58.50 111 CYS A O 1
ATOM 855 N N . ALA A 1 112 ? 18.920 6.327 -14.791 1.00 60.72 112 ALA A N 1
ATOM 856 C CA . ALA A 1 112 ? 17.976 5.375 -15.387 1.00 60.72 112 ALA A CA 1
ATOM 857 C C . ALA A 1 112 ? 17.590 4.232 -14.421 1.00 60.72 112 ALA A C 1
ATOM 859 O O . ALA A 1 112 ? 16.464 3.736 -14.436 1.00 60.72 112 ALA A O 1
ATOM 860 N N . VAL A 1 113 ? 18.513 3.819 -13.544 1.00 62.75 113 VAL A N 1
ATOM 861 C CA . VAL A 1 113 ? 18.259 2.787 -12.524 1.00 62.75 113 VAL A CA 1
ATOM 862 C C . VAL A 1 113 ? 17.407 3.349 -11.385 1.00 62.75 113 VAL A C 1
ATOM 864 O O . VAL A 1 113 ? 16.489 2.678 -10.923 1.00 62.75 113 VAL A O 1
ATOM 867 N N . LEU A 1 114 ? 17.672 4.586 -10.960 1.00 63.34 114 LEU A N 1
ATOM 868 C CA . LEU A 1 114 ? 16.881 5.314 -9.966 1.00 63.34 114 LEU A CA 1
ATOM 869 C C . LEU A 1 114 ? 15.467 5.605 -10.479 1.00 63.34 114 LEU A C 1
ATOM 871 O O . LEU A 1 114 ? 14.512 5.514 -9.707 1.00 63.34 114 LEU A O 1
ATOM 875 N N . GLU A 1 115 ? 15.340 5.890 -11.776 1.00 63.16 115 GLU A N 1
ATOM 876 C CA . GLU A 1 115 ? 14.067 6.117 -12.449 1.00 63.16 115 GLU A CA 1
ATOM 877 C C . GLU A 1 115 ? 13.193 4.861 -12.421 1.00 63.16 115 GLU A C 1
ATOM 879 O O . GLU A 1 115 ? 12.085 4.830 -11.880 1.00 63.16 115 GLU A O 1
ATOM 884 N N . LYS A 1 116 ? 13.772 3.759 -12.903 1.00 63.25 116 LYS A N 1
ATOM 885 C CA . LYS A 1 116 ? 13.132 2.446 -12.891 1.00 63.25 116 LYS A CA 1
ATOM 886 C C . LYS A 1 116 ? 12.807 1.993 -11.461 1.00 63.25 116 LYS A C 1
ATOM 888 O O . LYS A 1 116 ? 11.741 1.429 -11.225 1.00 63.25 116 LYS A O 1
ATOM 893 N N . ALA A 1 117 ? 13.683 2.266 -10.492 1.00 65.81 117 ALA A N 1
ATOM 894 C CA . ALA A 1 117 ? 13.468 1.914 -9.091 1.00 65.81 117 ALA A CA 1
ATOM 895 C C . ALA A 1 117 ? 12.303 2.683 -8.457 1.00 65.81 117 ALA A C 1
ATOM 897 O O . ALA A 1 117 ? 11.497 2.069 -7.759 1.00 65.81 117 ALA A O 1
ATOM 898 N N . TYR A 1 118 ? 12.168 3.996 -8.697 1.00 66.00 118 TYR A N 1
ATOM 899 C CA . TYR A 1 118 ? 11.013 4.727 -8.171 1.00 66.00 118 TYR A CA 1
ATOM 900 C C . TYR A 1 118 ? 9.710 4.197 -8.769 1.00 66.00 118 TYR A C 1
ATOM 902 O O . TYR A 1 118 ? 8.709 4.155 -8.059 1.00 66.00 118 TYR A O 1
ATOM 910 N N . TYR A 1 119 ? 9.721 3.785 -10.044 1.00 68.19 119 TYR A N 1
ATOM 911 C CA . TYR A 1 119 ? 8.521 3.349 -10.756 1.00 68.19 119 TYR A CA 1
ATOM 912 C C . TYR A 1 119 ? 7.935 2.090 -10.114 1.00 68.19 119 TYR A C 1
ATOM 914 O O . TYR A 1 119 ? 6.759 2.050 -9.766 1.00 68.19 119 TYR A O 1
ATOM 922 N N . TYR A 1 120 ? 8.790 1.108 -9.817 1.00 69.88 120 TYR A N 1
ATOM 923 C CA . TYR A 1 120 ? 8.389 -0.084 -9.067 1.00 69.88 120 TYR A CA 1
ATOM 924 C C . TYR A 1 120 ? 7.944 0.210 -7.627 1.00 69.88 120 TYR A C 1
ATOM 926 O O . TYR A 1 120 ? 7.263 -0.613 -7.021 1.00 69.88 120 TYR A O 1
ATOM 934 N N . LEU A 1 121 ? 8.318 1.363 -7.065 1.00 76.12 121 LEU A N 1
ATOM 935 C CA . LEU A 1 121 ? 7.987 1.753 -5.695 1.00 76.12 121 LEU A CA 1
ATOM 936 C C . LEU A 1 121 ? 6.663 2.530 -5.566 1.00 76.12 121 LEU A C 1
ATOM 938 O O . LEU A 1 121 ? 6.184 2.679 -4.442 1.00 76.12 121 LEU A O 1
ATOM 942 N N . TYR A 1 122 ? 6.063 3.000 -6.669 1.00 73.38 122 TYR A N 1
ATOM 943 C CA . TYR A 1 122 ? 4.792 3.744 -6.645 1.00 73.38 122 TYR A CA 1
ATOM 944 C C . TYR A 1 122 ? 3.620 2.937 -6.056 1.00 73.38 122 TYR A C 1
ATOM 946 O O . TYR A 1 122 ? 2.989 3.443 -5.122 1.00 73.38 122 TYR A O 1
ATOM 954 N N . PRO A 1 123 ? 3.354 1.687 -6.495 1.00 79.00 123 PRO A N 1
ATOM 955 C CA . PRO A 1 123 ? 2.240 0.891 -5.969 1.00 79.00 123 PRO A CA 1
ATOM 956 C C . PRO A 1 123 ? 2.319 0.670 -4.454 1.00 79.00 123 PRO A C 1
ATOM 958 O O . PRO A 1 123 ? 1.310 0.741 -3.759 1.00 79.00 123 PRO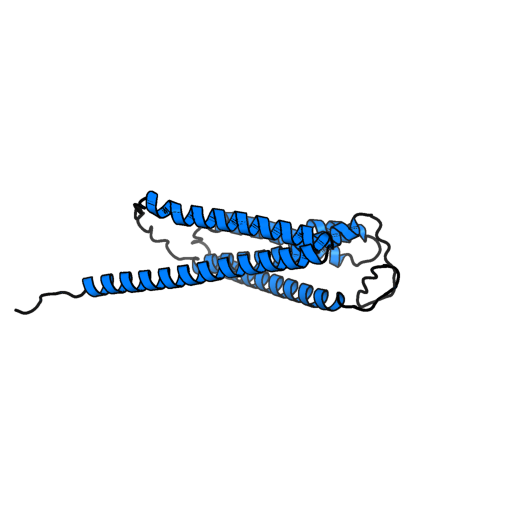 A O 1
ATOM 961 N N . PHE A 1 124 ? 3.527 0.516 -3.904 1.00 83.00 124 PHE A N 1
ATOM 962 C CA . PHE A 1 124 ? 3.716 0.361 -2.459 1.00 83.00 124 PHE A CA 1
ATOM 963 C C . PHE A 1 124 ? 3.321 1.612 -1.667 1.00 83.00 124 PHE A C 1
ATOM 965 O O . PHE A 1 124 ? 2.818 1.499 -0.552 1.00 83.00 124 PHE A O 1
ATOM 972 N N . ASN A 1 125 ? 3.530 2.811 -2.218 1.00 81.88 125 ASN A N 1
ATOM 973 C CA . ASN A 1 125 ? 3.115 4.052 -1.562 1.00 81.88 125 ASN A CA 1
ATOM 974 C C . ASN A 1 125 ? 1.584 4.233 -1.595 1.00 81.88 125 ASN A C 1
ATOM 976 O O . ASN A 1 125 ? 0.984 4.719 -0.631 1.00 81.88 125 ASN A O 1
ATOM 980 N N . ILE A 1 126 ? 0.949 3.793 -2.686 1.00 85.25 126 ILE A N 1
ATOM 981 C CA . ILE A 1 126 ? -0.513 3.742 -2.829 1.00 85.25 126 ILE A CA 1
ATOM 982 C C . ILE A 1 126 ? -1.099 2.783 -1.782 1.00 85.25 126 ILE A C 1
ATOM 984 O O . ILE A 1 126 ? -2.000 3.164 -1.032 1.00 85.25 126 ILE A O 1
ATOM 988 N N . GLU A 1 127 ? -0.542 1.576 -1.669 1.00 89.00 127 GLU A N 1
ATOM 989 C CA . GLU A 1 127 ? -0.945 0.586 -0.666 1.00 89.00 127 GLU A CA 1
ATOM 990 C C . GLU A 1 127 ? -0.724 1.088 0.764 1.00 89.00 127 GLU A C 1
ATOM 992 O O . GLU A 1 127 ? -1.634 0.999 1.589 1.00 89.00 127 GLU A O 1
ATOM 997 N N . TYR A 1 128 ? 0.445 1.670 1.059 1.00 89.81 128 TYR A N 1
ATOM 998 C CA . TYR A 1 128 ? 0.748 2.239 2.375 1.00 89.81 128 TYR A CA 1
ATOM 999 C C . TYR A 1 128 ? -0.307 3.266 2.797 1.00 89.81 128 TYR A C 1
ATOM 1001 O O . TYR A 1 128 ? -0.834 3.193 3.908 1.00 89.81 128 TYR A O 1
ATOM 1009 N N . SER A 1 129 ? -0.658 4.189 1.898 1.00 89.44 129 SER A N 1
ATOM 1010 C CA . SER A 1 129 ? -1.645 5.236 2.175 1.00 89.44 129 SER A CA 1
ATOM 1011 C C . SER A 1 129 ? -3.021 4.638 2.506 1.00 89.44 129 SER A C 1
ATOM 1013 O O . SER A 1 129 ? -3.683 5.077 3.451 1.00 89.44 129 SER A O 1
ATOM 1015 N N . LEU A 1 130 ? -3.430 3.573 1.805 1.00 91.06 130 LEU A N 1
ATOM 1016 C CA . LEU A 1 130 ? -4.667 2.847 2.107 1.00 91.06 130 LEU A CA 1
ATOM 1017 C C . LEU A 1 130 ? -4.600 2.128 3.460 1.00 91.06 130 LEU A C 1
ATOM 1019 O O . LEU A 1 130 ? -5.510 2.300 4.275 1.00 91.06 130 LEU A O 1
ATOM 1023 N N . PHE A 1 131 ? -3.524 1.393 3.752 1.00 92.75 131 PHE A N 1
ATOM 1024 C CA . PHE A 1 131 ? -3.346 0.725 5.047 1.00 92.75 131 PHE A CA 1
ATOM 1025 C C . PHE A 1 131 ? -3.347 1.718 6.213 1.00 92.75 131 PHE A C 1
ATOM 1027 O O . PHE A 1 131 ? -4.046 1.505 7.207 1.00 92.75 131 PHE A O 1
ATOM 1034 N N . ALA A 1 132 ? -2.627 2.833 6.084 1.00 91.62 132 ALA A N 1
ATOM 1035 C CA . ALA A 1 132 ? -2.584 3.881 7.095 1.00 91.62 132 ALA A CA 1
ATOM 1036 C C . ALA A 1 132 ? -3.966 4.524 7.309 1.00 91.62 132 ALA A C 1
ATOM 1038 O O . ALA A 1 132 ? -4.362 4.766 8.451 1.00 91.62 132 ALA A O 1
ATOM 1039 N N . SER A 1 133 ? -4.741 4.751 6.238 1.00 92.19 133 SER A N 1
ATOM 1040 C CA . SER A 1 133 ? -6.117 5.263 6.339 1.00 92.19 133 SER A CA 1
ATOM 1041 C C . SER A 1 133 ? -7.059 4.285 7.057 1.00 92.19 133 SER A C 1
ATOM 1043 O O . SER A 1 133 ? -7.815 4.697 7.940 1.00 92.19 133 SER A O 1
ATOM 1045 N N . ALA A 1 134 ? -6.963 2.985 6.758 1.00 93.25 134 ALA A N 1
ATOM 1046 C CA . ALA A 1 134 ? -7.763 1.943 7.394 1.00 93.25 134 ALA A CA 1
ATOM 1047 C C . ALA A 1 134 ? -7.420 1.798 8.884 1.00 93.25 134 ALA A C 1
ATOM 1049 O O . ALA A 1 134 ? -8.318 1.731 9.726 1.00 93.25 134 ALA A O 1
ATOM 1050 N N . MET A 1 135 ? -6.131 1.822 9.230 1.00 90.44 135 MET A N 1
ATOM 1051 C CA . MET A 1 135 ? -5.677 1.794 10.621 1.00 90.44 135 MET A CA 1
ATOM 1052 C C . MET A 1 135 ? -6.149 3.027 11.395 1.00 90.44 135 MET A C 1
ATOM 1054 O O . MET A 1 135 ? -6.712 2.884 12.480 1.00 90.44 135 MET A O 1
ATOM 1058 N N . ALA A 1 136 ? -6.011 4.227 10.819 1.00 89.88 136 ALA A N 1
ATOM 1059 C CA . ALA A 1 136 ? -6.512 5.459 11.424 1.00 89.88 136 ALA A CA 1
ATOM 1060 C C . ALA A 1 136 ? -8.038 5.425 11.628 1.00 89.88 136 ALA A C 1
ATOM 1062 O O . ALA A 1 136 ? -8.525 5.861 12.671 1.00 89.88 136 ALA A O 1
ATOM 1063 N N . TYR A 1 137 ? -8.794 4.851 10.683 1.00 91.44 137 TYR A N 1
ATOM 1064 C CA . TYR A 1 137 ? -10.241 4.651 10.810 1.00 91.44 137 TYR A CA 1
ATOM 1065 C C . TYR A 1 137 ? -10.602 3.701 11.962 1.00 91.44 137 TYR A C 1
ATOM 1067 O O . TYR A 1 137 ? -11.475 4.010 12.778 1.00 91.44 137 TYR A O 1
ATOM 1075 N N . VAL A 1 138 ? -9.920 2.554 12.061 1.00 89.69 138 VAL A N 1
ATOM 1076 C CA . VAL A 1 138 ? -10.135 1.584 13.147 1.00 89.69 138 VAL A CA 1
ATOM 1077 C C . VAL A 1 138 ? -9.795 2.210 14.499 1.00 89.69 138 VAL A C 1
ATOM 1079 O O . VAL A 1 138 ? -10.586 2.095 15.437 1.00 89.69 138 VAL A O 1
ATOM 1082 N N . MET A 1 139 ? -8.673 2.929 14.591 1.00 86.75 139 MET A N 1
ATOM 1083 C CA . MET A 1 139 ? -8.289 3.669 15.794 1.00 86.75 139 MET A CA 1
ATOM 1084 C C . MET A 1 139 ? -9.339 4.720 16.153 1.00 86.75 139 MET A C 1
ATOM 1086 O O . MET A 1 139 ? -9.796 4.729 17.293 1.00 86.75 139 MET A O 1
ATOM 1090 N N . TRP A 1 140 ? -9.800 5.532 15.191 1.00 88.38 140 TRP A N 1
ATOM 1091 C CA . TRP A 1 140 ? -10.844 6.544 15.409 1.00 88.38 140 TRP A CA 1
ATOM 1092 C C . TRP A 1 140 ? -12.107 5.907 15.988 1.00 88.38 140 TRP A C 1
ATOM 1094 O O . TRP A 1 140 ? -12.665 6.403 16.969 1.00 88.38 140 TRP A O 1
ATOM 1104 N N . LYS A 1 141 ? -12.554 4.791 15.400 1.00 86.12 141 LYS A N 1
ATOM 1105 C CA . LYS A 1 141 ? -13.770 4.083 15.822 1.00 86.12 141 LYS A CA 1
ATOM 1106 C C . LYS A 1 141 ? -13.637 3.480 17.223 1.00 86.12 141 LYS A C 1
ATOM 1108 O O . LYS A 1 141 ? -14.636 3.348 17.925 1.00 86.12 141 LYS A O 1
ATOM 1113 N N . ASN A 1 142 ? -12.421 3.123 17.628 1.00 84.19 142 ASN A N 1
ATOM 1114 C CA . ASN A 1 142 ? -12.136 2.561 18.943 1.00 84.19 142 ASN A CA 1
ATOM 1115 C C . ASN A 1 142 ? -11.914 3.627 20.032 1.00 84.19 142 ASN A C 1
ATOM 1117 O O . ASN A 1 142 ? -11.902 3.274 21.211 1.00 84.19 142 ASN A O 1
ATOM 1121 N N . VAL A 1 143 ? -11.794 4.919 19.690 1.00 84.00 143 VAL A N 1
ATOM 1122 C CA . VAL A 1 143 ? -11.606 5.989 20.687 1.00 84.00 143 VAL A CA 1
ATOM 1123 C C . VAL A 1 143 ? -12.792 6.057 21.653 1.00 84.00 143 VAL A C 1
ATOM 1125 O O . VAL A 1 143 ? -13.917 6.399 21.272 1.00 84.00 143 VAL A O 1
ATOM 1128 N N . GLY A 1 144 ? -12.504 5.807 22.932 1.00 70.88 144 GLY A N 1
ATOM 1129 C CA . GLY A 1 144 ? -13.479 5.853 24.020 1.00 70.88 144 GLY A CA 1
ATOM 1130 C C . GLY A 1 144 ? -14.330 4.593 24.173 1.00 70.88 144 GLY A C 1
ATOM 1131 O O . GLY A 1 144 ? -15.216 4.574 25.023 1.00 70.88 144 GLY A O 1
ATOM 1132 N N . ARG A 1 145 ? -14.071 3.537 23.390 1.00 71.94 145 ARG A N 1
ATOM 1133 C CA . ARG A 1 145 ? -14.720 2.238 23.585 1.00 71.94 145 ARG A CA 1
ATOM 1134 C C . ARG A 1 145 ? -13.968 1.468 24.671 1.00 71.94 145 ARG A C 1
ATOM 1136 O O . ARG A 1 145 ? -12.768 1.246 24.542 1.00 71.94 145 ARG A O 1
ATOM 1143 N N . LEU A 1 146 ? -14.664 1.081 25.740 1.00 61.12 146 LEU A N 1
ATOM 1144 C CA . LEU A 1 146 ? -14.127 0.130 26.710 1.00 61.12 146 LEU A CA 1
ATOM 1145 C C . LEU A 1 146 ? -13.940 -1.202 25.971 1.00 61.12 146 LEU A C 1
ATOM 1147 O O . LEU A 1 146 ? -14.897 -1.725 25.395 1.00 61.12 146 LEU A O 1
ATOM 1151 N N . VAL A 1 147 ? -12.712 -1.713 25.910 1.00 62.19 147 VAL A N 1
ATOM 1152 C CA . VAL A 1 147 ? -12.487 -3.087 25.460 1.00 62.19 147 VAL A CA 1
ATOM 1153 C C . VAL A 1 147 ? -12.971 -3.970 26.601 1.00 62.19 147 VAL A C 1
ATOM 1155 O O . VAL A 1 147 ? -12.287 -4.083 27.612 1.00 62.19 147 VAL A O 1
ATOM 1158 N N . ASP A 1 148 ? -14.168 -4.543 26.466 1.00 52.66 148 ASP A N 1
ATOM 1159 C CA . ASP A 1 148 ? -14.541 -5.694 27.285 1.00 52.66 148 ASP A CA 1
ATOM 1160 C C . ASP A 1 148 ? -13.484 -6.765 27.030 1.00 52.66 148 ASP A C 1
ATOM 1162 O O . ASP A 1 148 ? -13.307 -7.187 25.877 1.00 52.66 148 ASP A O 1
ATOM 1166 N N . GLU A 1 149 ? -12.771 -7.172 28.085 1.00 51.62 149 GLU A N 1
ATOM 1167 C CA . GLU A 1 149 ? -11.939 -8.371 28.068 1.00 51.62 149 GLU A CA 1
ATOM 1168 C C . GLU A 1 149 ? -12.821 -9.532 27.610 1.00 51.62 149 GLU A C 1
ATOM 1170 O O . GLU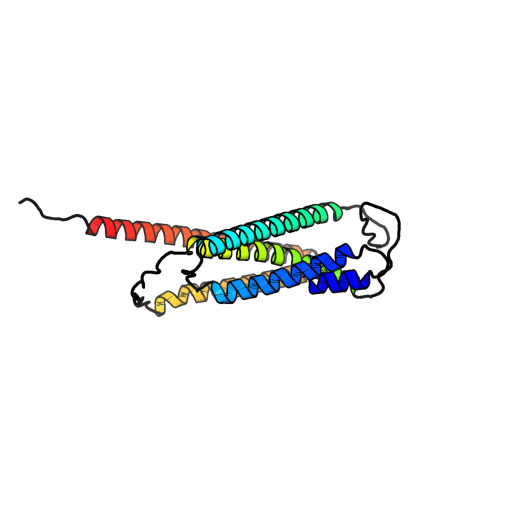 A 1 149 ? -13.579 -10.130 28.375 1.00 51.62 149 GLU A O 1
ATOM 1175 N N . HIS A 1 150 ? -12.761 -9.838 26.317 1.00 52.00 150 HIS A N 1
ATOM 1176 C CA . HIS A 1 150 ? -13.352 -11.053 25.808 1.00 52.00 150 HIS A CA 1
ATOM 1177 C C . HIS A 1 150 ? -12.526 -12.185 26.396 1.00 52.00 150 HIS A C 1
ATOM 1179 O O . HIS A 1 150 ? -11.386 -12.407 25.985 1.00 52.00 150 HIS A O 1
ATOM 1185 N N . ASN A 1 151 ? -13.124 -12.855 27.387 1.00 43.16 151 ASN A N 1
ATOM 1186 C CA . ASN A 1 151 ? -12.675 -14.120 27.944 1.00 43.16 151 ASN A CA 1
ATOM 1187 C C . ASN A 1 151 ? -12.008 -14.945 26.850 1.00 43.16 151 ASN A C 1
ATOM 1189 O O . ASN A 1 151 ? -12.628 -15.236 25.823 1.00 43.16 151 ASN A O 1
ATOM 1193 N N . HIS A 1 152 ? -10.748 -15.293 27.094 1.00 43.22 152 HIS A N 1
ATOM 1194 C CA . HIS A 1 152 ? -9.933 -16.159 26.261 1.00 43.22 152 HIS A CA 1
ATOM 1195 C C . HIS A 1 152 ? -10.679 -17.489 26.076 1.00 43.22 152 HIS A C 1
ATOM 1197 O O . HIS A 1 152 ? -10.538 -18.419 26.866 1.00 43.22 152 HIS A O 1
ATOM 1203 N N . HIS A 1 153 ? -11.535 -17.579 25.055 1.00 46.41 153 HIS A N 1
ATOM 1204 C CA . HIS A 1 153 ? -12.044 -18.859 24.600 1.00 46.41 153 HIS A CA 1
ATOM 1205 C C . HIS A 1 153 ? -10.828 -19.573 24.038 1.00 46.41 153 HIS A C 1
ATOM 1207 O O . HIS A 1 153 ? -10.357 -19.265 22.943 1.00 46.41 153 HIS A O 1
ATOM 1213 N N . SER A 1 154 ? -10.276 -20.479 24.844 1.00 43.34 154 SER A N 1
ATOM 1214 C CA . SER A 1 154 ? -9.256 -21.420 24.428 1.00 43.34 154 SER A CA 1
ATOM 1215 C C . SER A 1 154 ? -9.834 -22.216 23.265 1.00 43.34 154 SER A C 1
ATOM 1217 O O . SER A 1 154 ? -10.561 -23.193 23.453 1.00 43.34 154 SER A O 1
ATOM 1219 N N . LEU A 1 155 ? -9.563 -21.748 22.051 1.00 52.84 155 LEU A N 1
ATOM 1220 C CA . LEU A 1 155 ? -9.854 -22.462 20.828 1.00 52.84 155 LEU A CA 1
ATOM 1221 C C . LEU A 1 155 ? -8.993 -23.719 20.852 1.00 52.84 155 LEU A C 1
ATOM 1223 O O . LEU A 1 155 ? -7.817 -23.703 20.494 1.00 52.84 155 LEU A O 1
ATOM 1227 N N . HIS A 1 156 ? -9.580 -24.810 21.337 1.00 46.50 156 HIS A N 1
ATOM 1228 C CA . HIS A 1 156 ? -8.976 -26.131 21.318 1.00 46.50 156 HIS A CA 1
ATOM 1229 C C . HIS A 1 156 ? -9.010 -26.654 19.875 1.00 46.50 156 HIS A C 1
ATOM 1231 O O . HIS A 1 156 ? -9.787 -27.538 19.509 1.00 46.50 156 HIS A O 1
ATOM 1237 N N . PHE A 1 157 ? -8.193 -26.035 19.023 1.00 55.03 157 PHE A N 1
ATOM 1238 C CA . PHE A 1 157 ? -8.010 -26.414 17.635 1.00 55.03 157 PHE A CA 1
ATOM 1239 C C . PHE A 1 157 ? -7.280 -27.751 17.575 1.00 55.03 157 PHE A C 1
ATOM 1241 O O . PHE A 1 157 ? -6.153 -27.908 18.046 1.00 55.03 157 PHE A O 1
ATOM 1248 N N . ARG A 1 158 ? -7.931 -28.738 16.965 1.00 59.00 158 ARG A N 1
ATOM 1249 C CA . ARG A 1 158 ? -7.338 -30.044 16.700 1.00 59.00 158 ARG A CA 1
ATOM 1250 C C . ARG A 1 158 ? -6.297 -29.873 15.582 1.00 59.00 158 ARG A C 1
ATOM 1252 O O . ARG A 1 158 ? -6.639 -29.841 14.406 1.00 59.00 158 ARG A O 1
ATOM 1259 N N . LEU A 1 159 ? -5.023 -29.740 15.964 1.00 59.88 159 LEU A N 1
ATOM 1260 C CA . LEU A 1 159 ? -3.872 -29.413 15.097 1.00 59.88 159 LEU A CA 1
ATOM 1261 C C . LEU A 1 159 ? -3.753 -30.243 13.802 1.00 59.88 159 LEU A C 1
ATOM 1263 O O . LEU A 1 159 ? -3.192 -29.756 12.825 1.00 59.88 159 LEU A O 1
ATOM 1267 N N . LYS A 1 160 ? -4.278 -31.477 13.771 1.00 56.94 160 LYS A N 1
ATOM 1268 C CA . LYS A 1 160 ? -4.187 -32.377 12.607 1.00 56.94 160 LYS A CA 1
ATOM 1269 C C . LYS A 1 160 ? -5.010 -31.922 11.395 1.00 56.94 160 LYS A C 1
ATOM 1271 O O . LYS A 1 160 ? -4.516 -32.054 10.282 1.00 56.94 160 LYS A O 1
ATOM 1276 N N . ASP A 1 161 ? -6.193 -31.341 11.599 1.00 59.84 161 ASP A N 1
ATOM 1277 C CA . ASP A 1 161 ? -7.033 -30.832 10.498 1.00 59.84 161 ASP A CA 1
ATOM 1278 C C . ASP A 1 161 ? -6.670 -29.384 10.127 1.00 59.84 161 ASP A C 1
ATOM 1280 O O . ASP A 1 161 ? -6.846 -28.948 8.991 1.00 59.84 161 ASP A O 1
ATOM 1284 N N . VAL A 1 162 ? -6.077 -28.647 11.072 1.00 66.88 162 VAL A N 1
ATOM 1285 C CA . VAL A 1 162 ? -5.651 -27.251 10.894 1.00 66.88 162 VAL A CA 1
ATOM 1286 C C . VAL A 1 162 ? -4.372 -27.130 10.068 1.00 66.88 162 VAL A C 1
ATOM 1288 O O . VAL A 1 162 ? -4.159 -26.089 9.465 1.00 66.88 162 VAL A O 1
ATOM 1291 N N . LEU A 1 163 ? -3.535 -28.170 9.989 1.00 76.19 163 LEU A N 1
ATOM 1292 C CA . LEU A 1 163 ? -2.264 -28.120 9.254 1.00 76.19 163 LEU A CA 1
ATOM 1293 C C . LEU A 1 163 ? -2.434 -28.219 7.727 1.00 76.19 163 LEU A C 1
ATOM 1295 O O . LEU A 1 163 ? -1.595 -27.716 6.981 1.00 76.19 163 LEU A O 1
ATOM 1299 N N . VAL A 1 164 ? -3.527 -28.830 7.256 1.00 82.75 164 VAL A N 1
ATOM 1300 C CA . VAL A 1 164 ? -3.774 -29.051 5.820 1.00 82.75 164 VAL A CA 1
ATOM 1301 C C . VAL A 1 164 ? -3.955 -27.724 5.079 1.00 82.75 164 VAL A C 1
ATOM 1303 O O . VAL A 1 164 ? -3.358 -27.530 4.025 1.00 82.75 164 VAL A O 1
ATOM 1306 N N . GLY A 1 165 ? -4.717 -26.785 5.648 1.00 84.38 165 GLY A N 1
ATOM 1307 C CA . GLY A 1 165 ? -4.950 -25.464 5.049 1.00 84.38 165 GLY A CA 1
ATOM 1308 C C . GLY A 1 165 ? -3.657 -24.662 4.823 1.00 84.38 165 GLY A C 1
ATOM 1309 O O . GLY A 1 165 ? -3.359 -24.314 3.680 1.00 84.38 165 GLY A O 1
ATOM 1310 N N . PRO A 1 166 ? -2.846 -24.405 5.867 1.00 88.12 166 PRO A N 1
ATOM 1311 C CA . PRO A 1 166 ? -1.552 -23.740 5.756 1.00 88.12 166 PRO A CA 1
ATOM 1312 C C . PRO A 1 166 ? -0.572 -24.462 4.829 1.00 88.12 166 PRO A C 1
ATOM 1314 O O . PRO A 1 166 ? 0.129 -23.797 4.073 1.00 88.12 166 PRO A O 1
ATOM 1317 N N . ALA A 1 167 ? -0.532 -25.799 4.842 1.00 88.88 167 ALA A N 1
ATOM 1318 C CA . ALA A 1 167 ? 0.341 -26.561 3.950 1.00 88.88 167 ALA A CA 1
ATOM 1319 C C . ALA A 1 167 ? -0.048 -26.376 2.473 1.00 88.88 167 ALA A C 1
ATOM 1321 O O . ALA A 1 167 ? 0.810 -26.063 1.649 1.00 88.88 167 ALA A O 1
ATOM 1322 N N . VAL A 1 168 ? -1.339 -26.499 2.141 1.00 88.06 168 VAL A N 1
ATOM 1323 C CA . VAL A 1 168 ? -1.850 -26.249 0.780 1.00 88.06 168 VAL A CA 1
ATOM 1324 C C . VAL A 1 168 ? -1.607 -24.795 0.364 1.00 88.06 168 VAL A C 1
ATOM 1326 O O . VAL A 1 168 ? -1.163 -24.543 -0.756 1.00 88.06 168 VAL A O 1
ATOM 1329 N N . GLY A 1 169 ? -1.827 -23.841 1.272 1.00 89.38 169 GLY A N 1
ATOM 1330 C CA . GLY A 1 169 ? -1.545 -22.424 1.038 1.00 89.38 169 GLY A CA 1
ATOM 1331 C C . GLY A 1 169 ? -0.066 -22.149 0.755 1.00 89.38 169 GLY A C 1
ATOM 1332 O O . GLY A 1 169 ? 0.252 -21.420 -0.183 1.00 89.38 169 GLY A O 1
ATOM 1333 N N . LEU A 1 170 ? 0.844 -22.776 1.505 1.00 91.56 170 LEU A N 1
ATOM 1334 C CA . LEU A 1 170 ? 2.287 -22.644 1.301 1.00 91.56 170 LEU A CA 1
ATOM 1335 C C . LEU A 1 170 ? 2.723 -23.211 -0.054 1.00 91.56 170 LEU A C 1
ATOM 1337 O O . LEU A 1 170 ? 3.489 -22.566 -0.764 1.00 91.56 170 LEU A O 1
ATOM 1341 N N . VAL A 1 171 ? 2.216 -24.388 -0.435 1.00 90.25 171 VAL A N 1
ATOM 1342 C CA . VAL A 1 171 ? 2.508 -24.992 -1.745 1.00 90.25 171 VAL A CA 1
ATOM 1343 C C . VAL A 1 171 ? 2.043 -24.076 -2.875 1.00 90.25 171 VAL A C 1
ATOM 1345 O O . VAL A 1 171 ? 2.811 -23.813 -3.800 1.00 90.25 171 VAL A O 1
ATOM 1348 N N . MET A 1 172 ? 0.825 -23.535 -2.779 1.00 89.06 172 MET A N 1
ATOM 1349 C CA . MET A 1 172 ? 0.309 -22.586 -3.768 1.00 89.06 172 MET A CA 1
ATOM 1350 C C . MET A 1 172 ? 1.131 -21.301 -3.842 1.00 89.06 172 MET A C 1
ATOM 1352 O O . MET A 1 172 ? 1.386 -20.802 -4.936 1.00 89.06 172 MET A O 1
ATOM 1356 N N . LEU A 1 173 ? 1.592 -20.787 -2.701 1.00 90.00 173 LEU A N 1
ATOM 1357 C CA . LEU A 1 173 ? 2.438 -19.598 -2.645 1.00 90.00 173 LEU A CA 1
ATOM 1358 C C . LEU A 1 173 ? 3.798 -19.836 -3.312 1.00 90.00 173 LEU A C 1
ATOM 1360 O O . LEU A 1 173 ? 4.225 -19.027 -4.132 1.00 90.00 173 LEU A O 1
ATOM 1364 N N . VAL A 1 174 ? 4.457 -20.960 -3.019 1.00 92.19 174 VAL A N 1
ATOM 1365 C CA . VAL A 1 174 ? 5.743 -21.317 -3.640 1.00 92.19 174 VAL A CA 1
ATOM 1366 C C . VAL A 1 174 ? 5.585 -21.527 -5.146 1.00 92.19 174 VAL A C 1
ATOM 1368 O O . VAL A 1 174 ? 6.391 -21.013 -5.920 1.00 92.19 174 VAL A O 1
ATOM 1371 N N . ALA A 1 175 ? 4.531 -22.224 -5.579 1.00 89.38 175 ALA A N 1
ATOM 1372 C CA . ALA A 1 175 ? 4.246 -22.425 -6.997 1.00 89.38 175 ALA A CA 1
ATOM 1373 C C . ALA A 1 175 ? 3.958 -21.093 -7.716 1.00 89.38 175 ALA A C 1
ATOM 1375 O O . ALA A 1 175 ? 4.526 -20.825 -8.775 1.00 89.38 175 ALA A O 1
ATOM 1376 N N . GLY A 1 176 ? 3.139 -20.223 -7.118 1.00 89.00 176 GLY A N 1
ATOM 1377 C CA . GLY A 1 176 ? 2.847 -18.887 -7.639 1.00 89.00 176 GLY A CA 1
ATOM 1378 C C . GLY A 1 176 ? 4.106 -18.029 -7.781 1.00 89.00 176 GLY A C 1
ATOM 1379 O O . GLY A 1 176 ? 4.358 -17.488 -8.856 1.00 89.00 176 GLY A O 1
ATOM 1380 N N . LEU A 1 177 ? 4.948 -17.981 -6.743 1.00 90.31 177 LEU A N 1
ATOM 1381 C CA . LEU A 1 177 ? 6.237 -17.282 -6.784 1.00 90.31 177 LEU A CA 1
ATOM 1382 C C . LEU A 1 177 ? 7.158 -17.844 -7.873 1.00 90.31 177 LEU A C 1
ATOM 1384 O O . LEU A 1 177 ? 7.733 -17.074 -8.638 1.00 90.31 177 LEU A O 1
ATOM 1388 N N . GLY A 1 178 ? 7.256 -19.171 -7.988 1.00 88.44 178 GLY A N 1
ATOM 1389 C CA . GLY A 1 178 ? 8.044 -19.827 -9.030 1.00 88.44 178 GLY A CA 1
ATOM 1390 C C . GLY A 1 178 ? 7.592 -19.427 -10.435 1.00 88.44 178 GLY A C 1
ATOM 1391 O O . GLY A 1 178 ? 8.406 -18.987 -11.243 1.00 88.44 178 GLY A O 1
ATOM 1392 N N . THR A 1 179 ? 6.286 -19.496 -10.713 1.00 86.50 179 THR A N 1
ATOM 1393 C CA . THR A 1 179 ? 5.746 -19.090 -12.023 1.00 86.50 179 THR A CA 1
ATOM 1394 C C . THR A 1 179 ? 5.895 -17.597 -12.304 1.00 86.50 179 THR A C 1
ATOM 1396 O O . THR A 1 179 ? 6.153 -17.227 -13.444 1.00 86.50 179 THR A O 1
ATOM 1399 N N . PHE A 1 180 ? 5.795 -16.734 -11.290 1.00 86.88 180 PHE A N 1
ATOM 1400 C CA . PHE A 1 180 ? 6.030 -15.297 -11.438 1.00 86.88 180 PHE A CA 1
ATOM 1401 C C . PHE A 1 180 ? 7.486 -14.981 -11.803 1.00 86.88 180 PHE A C 1
ATOM 1403 O O . PHE A 1 180 ? 7.735 -14.161 -12.689 1.00 86.88 180 PHE A O 1
ATOM 1410 N N . VAL A 1 181 ? 8.447 -15.646 -11.154 1.00 87.75 181 VAL A N 1
ATOM 1411 C C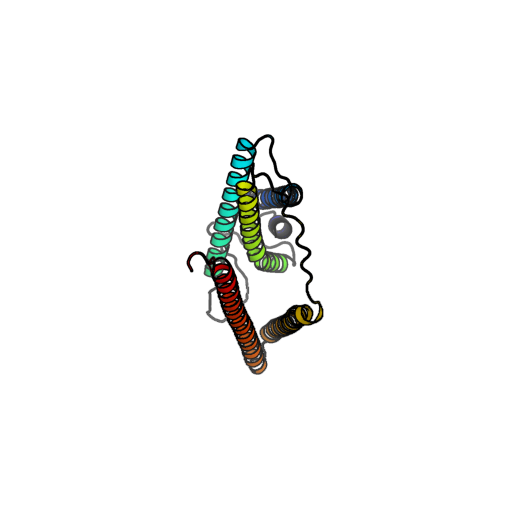A . VAL A 1 181 ? 9.876 -15.486 -11.462 1.00 87.75 181 VAL A CA 1
ATOM 1412 C C . VAL A 1 181 ? 10.174 -15.965 -12.881 1.00 87.75 181 VAL A C 1
ATOM 1414 O O . VAL A 1 181 ? 10.793 -15.224 -13.641 1.00 87.75 181 VAL A O 1
ATOM 1417 N N . ILE A 1 182 ? 9.684 -17.150 -13.263 1.00 85.19 182 ILE A N 1
ATOM 1418 C CA . ILE A 1 182 ? 9.848 -17.689 -14.624 1.00 85.19 182 ILE A CA 1
ATOM 1419 C C . ILE A 1 182 ? 9.246 -16.731 -15.651 1.00 85.19 182 ILE A C 1
ATOM 1421 O O . ILE A 1 182 ? 9.914 -16.364 -16.608 1.00 85.19 182 ILE A O 1
ATOM 1425 N N . TYR A 1 183 ? 8.024 -16.250 -15.413 1.00 84.00 183 TYR A N 1
ATOM 1426 C CA . TYR A 1 183 ? 7.371 -15.274 -16.280 1.00 84.00 183 TYR A CA 1
ATOM 1427 C C . TYR A 1 183 ? 8.233 -14.026 -16.494 1.00 84.00 183 TYR A C 1
ATOM 1429 O O . TYR A 1 183 ? 8.428 -13.608 -17.632 1.00 84.00 183 TYR A O 1
ATOM 1437 N N . LYS A 1 184 ? 8.778 -13.438 -15.422 1.00 80.81 184 LYS A N 1
ATOM 1438 C CA . LYS A 1 184 ? 9.621 -12.241 -15.527 1.00 80.81 184 LYS A CA 1
ATOM 1439 C C . LYS A 1 184 ? 10.915 -12.506 -16.297 1.00 80.81 184 LYS A C 1
ATOM 1441 O O . LYS A 1 184 ? 11.246 -11.716 -17.176 1.00 80.81 184 LYS A O 1
ATOM 1446 N N . VAL A 1 185 ? 11.598 -13.611 -16.005 1.00 85.12 185 VAL A N 1
ATOM 1447 C CA . VAL A 1 185 ? 12.863 -13.984 -16.658 1.00 85.12 185 VAL A CA 1
ATOM 1448 C C . VAL A 1 185 ? 12.655 -14.308 -18.141 1.00 85.12 185 VAL A C 1
ATOM 1450 O O . VAL A 1 185 ? 13.398 -13.810 -18.988 1.00 85.12 185 VAL A O 1
ATOM 1453 N N . ASP A 1 186 ? 11.627 -15.084 -18.478 1.00 80.94 186 ASP A N 1
ATOM 1454 C CA . ASP A 1 186 ? 11.370 -15.522 -19.855 1.00 80.94 186 ASP A CA 1
ATOM 1455 C C . ASP A 1 186 ? 10.816 -14.386 -20.728 1.00 80.94 186 ASP A C 1
ATOM 1457 O O . ASP A 1 186 ? 11.148 -14.289 -21.910 1.00 80.94 186 ASP A O 1
ATOM 1461 N N . VAL A 1 187 ? 10.019 -13.477 -20.151 1.00 77.31 187 VAL A N 1
ATOM 1462 C CA . VAL A 1 187 ? 9.569 -12.255 -20.840 1.00 77.31 187 VAL A CA 1
ATOM 1463 C C . VAL A 1 187 ? 10.737 -11.331 -21.161 1.00 77.31 187 VAL A C 1
ATOM 1465 O O . VAL A 1 187 ? 10.751 -10.742 -22.243 1.00 77.31 187 VAL A O 1
ATOM 1468 N N . GLU A 1 188 ? 11.697 -11.199 -20.244 1.00 73.50 188 GLU A N 1
ATOM 1469 C CA . GLU A 1 188 ? 12.874 -10.341 -20.418 1.00 73.50 188 GLU A CA 1
ATOM 1470 C C . GLU A 1 188 ? 13.913 -10.966 -21.367 1.00 73.50 188 GLU A C 1
ATOM 1472 O O . GLU A 1 188 ? 14.613 -10.240 -22.068 1.00 73.50 188 GLU A O 1
ATOM 1477 N N . SER A 1 189 ? 13.953 -12.300 -21.475 1.00 73.31 189 SER A N 1
ATOM 1478 C CA . SER A 1 189 ? 14.866 -13.035 -22.369 1.00 73.31 189 SER A CA 1
ATOM 1479 C C . SER A 1 189 ? 14.465 -12.996 -23.855 1.00 73.31 189 SER A C 1
ATOM 1481 O O . SER A 1 189 ? 15.292 -13.275 -24.718 1.00 73.31 189 SER A O 1
ATOM 1483 N N . GLY A 1 190 ? 13.216 -12.638 -24.182 1.00 66.94 190 GLY A N 1
ATOM 1484 C CA . GLY A 1 190 ? 12.794 -12.312 -25.554 1.00 66.94 190 GLY A CA 1
ATOM 1485 C C . GLY A 1 190 ? 12.605 -13.488 -26.527 1.00 66.94 190 GLY A C 1
ATOM 1486 O O . GLY A 1 190 ? 12.350 -13.248 -27.705 1.00 66.94 190 GLY A O 1
ATOM 1487 N N . GLU A 1 191 ? 12.683 -14.748 -26.081 1.00 75.62 191 GLU A N 1
ATOM 1488 C CA . GLU A 1 191 ? 12.420 -15.921 -26.933 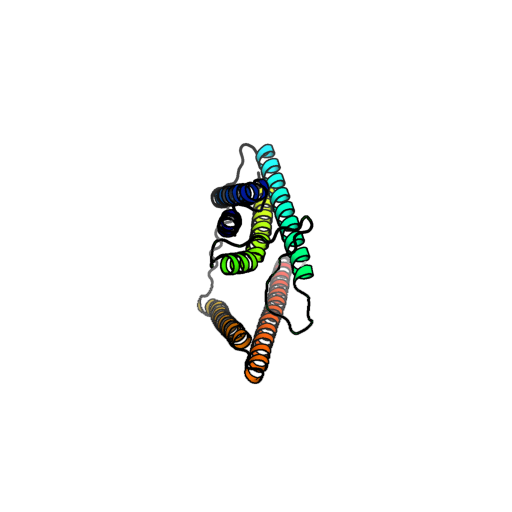1.00 75.62 191 GLU A CA 1
ATOM 1489 C C . GLU A 1 191 ? 10.900 -16.167 -27.092 1.00 75.62 191 GLU A C 1
ATOM 1491 O O . GLU A 1 191 ? 10.241 -16.560 -26.121 1.00 75.62 191 GLU A O 1
ATOM 1496 N N . PRO A 1 192 ? 10.311 -15.995 -28.297 1.00 68.12 192 PRO A N 1
ATOM 1497 C CA . PRO A 1 192 ? 8.854 -15.970 -28.474 1.00 68.12 192 PRO A CA 1
ATOM 1498 C C . PRO A 1 192 ? 8.157 -17.275 -28.052 1.00 68.12 192 PRO A C 1
ATOM 1500 O O . PRO A 1 192 ? 7.150 -17.230 -27.352 1.00 68.12 192 PRO A O 1
ATOM 1503 N N . GLY A 1 193 ? 8.731 -18.445 -28.362 1.00 73.25 193 GLY A N 1
ATOM 1504 C CA . GLY A 1 193 ? 8.133 -19.740 -27.993 1.00 73.25 193 GLY A CA 1
ATOM 1505 C C . GLY A 1 193 ? 8.124 -20.042 -26.485 1.00 73.25 193 GLY A C 1
ATOM 1506 O O . GLY A 1 193 ? 7.234 -20.741 -25.994 1.00 73.25 193 GLY A O 1
ATOM 1507 N N . LYS A 1 194 ? 9.084 -19.500 -25.722 1.00 74.38 194 LYS A N 1
ATOM 1508 C CA . LYS A 1 194 ? 9.130 -19.656 -24.256 1.00 74.38 194 LYS A CA 1
ATOM 1509 C C . LYS A 1 194 ? 8.214 -18.658 -23.558 1.00 74.38 194 LYS A C 1
ATOM 1511 O O . LYS A 1 194 ? 7.546 -19.019 -22.592 1.00 74.38 194 LYS A O 1
ATOM 1516 N N . ARG A 1 195 ? 8.111 -17.441 -24.098 1.00 77.81 195 ARG A N 1
ATOM 1517 C CA . ARG A 1 195 ? 7.247 -16.379 -23.576 1.00 77.81 195 ARG A CA 1
ATOM 1518 C C . ARG A 1 195 ? 5.771 -16.780 -23.557 1.00 77.81 195 ARG A C 1
ATOM 1520 O O . ARG A 1 195 ? 5.130 -16.617 -22.521 1.00 77.81 195 ARG A O 1
ATOM 1527 N N . ASP A 1 196 ? 5.253 -17.345 -24.648 1.00 80.62 196 ASP A N 1
ATOM 1528 C CA . ASP A 1 196 ? 3.848 -17.782 -24.731 1.00 80.62 196 ASP A CA 1
ATOM 1529 C C . ASP A 1 196 ? 3.541 -18.911 -23.737 1.00 80.62 196 ASP A C 1
ATOM 1531 O O . ASP A 1 196 ? 2.506 -18.912 -23.067 1.00 80.62 196 ASP A O 1
ATOM 1535 N N . THR A 1 197 ? 4.487 -19.838 -23.570 1.00 81.62 197 THR A N 1
ATOM 1536 C CA . THR A 1 197 ? 4.377 -20.940 -22.607 1.00 81.62 197 THR A CA 1
ATOM 1537 C C . THR A 1 197 ? 4.388 -20.425 -21.162 1.00 81.62 197 THR A C 1
ATOM 1539 O O . THR A 1 197 ? 3.541 -20.822 -20.360 1.00 81.62 197 THR A O 1
ATOM 1542 N N . ALA A 1 198 ? 5.296 -19.504 -20.823 1.00 83.69 198 ALA A N 1
ATOM 1543 C CA . ALA A 1 198 ? 5.389 -18.904 -19.490 1.00 83.69 198 ALA A CA 1
ATOM 1544 C C . ALA A 1 198 ? 4.161 -18.039 -19.150 1.00 83.69 198 ALA A C 1
ATOM 1546 O O . ALA A 1 198 ? 3.647 -18.111 -18.032 1.00 83.69 198 ALA A O 1
ATOM 1547 N N . LEU A 1 199 ? 3.648 -17.277 -20.124 1.00 83.50 199 LEU A N 1
ATOM 1548 C CA . LEU A 1 199 ? 2.392 -16.528 -20.019 1.00 83.50 199 LEU A CA 1
ATOM 1549 C C . LEU A 1 199 ? 1.222 -17.462 -19.704 1.00 83.50 199 LEU A C 1
ATOM 1551 O O . LEU A 1 199 ? 0.495 -17.234 -18.737 1.00 83.50 199 LEU A O 1
ATOM 1555 N N . MET A 1 200 ? 1.062 -18.533 -20.485 1.00 84.31 200 MET A N 1
ATOM 1556 C CA . MET A 1 200 ? -0.011 -19.503 -20.285 1.00 84.31 200 MET A CA 1
ATOM 1557 C C . MET A 1 200 ? 0.061 -20.137 -18.891 1.00 84.31 200 MET A C 1
ATOM 1559 O O . MET A 1 200 ? -0.946 -20.173 -18.188 1.00 84.31 200 MET A O 1
ATOM 1563 N N . ILE A 1 201 ? 1.245 -20.583 -18.455 1.00 86.38 201 ILE A N 1
ATOM 1564 C CA . ILE A 1 201 ? 1.443 -21.174 -17.123 1.00 86.38 201 ILE A CA 1
ATOM 1565 C C . ILE A 1 201 ? 1.089 -20.169 -16.018 1.00 86.38 201 ILE A C 1
ATOM 1567 O O . ILE A 1 201 ? 0.369 -20.523 -15.083 1.00 86.38 201 ILE A O 1
ATOM 1571 N N . HIS A 1 202 ? 1.546 -18.918 -16.128 1.00 87.56 202 HIS A N 1
ATOM 1572 C CA . HIS A 1 202 ? 1.257 -17.875 -15.145 1.00 87.56 202 HIS A CA 1
ATOM 1573 C C . HIS A 1 202 ? -0.249 -17.590 -15.029 1.00 87.56 202 HIS A C 1
ATOM 1575 O O . HIS A 1 202 ? -0.798 -17.588 -13.923 1.00 87.56 202 HIS A O 1
ATOM 1581 N N . TYR A 1 203 ? -0.940 -17.410 -16.160 1.00 88.69 203 TYR A N 1
ATOM 1582 C CA . TYR A 1 203 ? -2.381 -17.157 -16.166 1.00 88.69 203 TYR A CA 1
ATOM 1583 C C . TYR A 1 203 ? -3.180 -18.350 -15.640 1.00 88.69 203 TYR A C 1
ATOM 1585 O O . TYR A 1 203 ? -4.046 -18.160 -14.787 1.00 88.69 203 TYR A O 1
ATOM 1593 N N . VAL A 1 204 ? -2.864 -19.572 -16.081 1.00 90.50 204 VAL A N 1
ATOM 1594 C CA . VAL A 1 204 ? -3.547 -20.790 -15.620 1.00 90.50 204 VAL A CA 1
ATOM 1595 C C . VAL A 1 204 ? -3.392 -20.959 -14.110 1.00 90.50 204 VAL A C 1
ATOM 1597 O O . VAL A 1 204 ? -4.387 -21.172 -13.419 1.00 90.50 204 VAL A O 1
ATOM 1600 N N . MET A 1 205 ? -2.179 -20.802 -13.573 1.00 88.69 205 MET A N 1
ATOM 1601 C CA . MET A 1 205 ? -1.943 -20.904 -12.130 1.00 88.69 205 MET A CA 1
ATOM 1602 C C . MET A 1 205 ? -2.730 -19.859 -11.339 1.00 88.69 205 MET A C 1
ATOM 1604 O O . MET A 1 205 ? -3.329 -20.194 -10.316 1.00 88.69 205 MET A O 1
ATOM 1608 N N . ASN A 1 206 ? -2.788 -18.615 -11.822 1.00 88.56 206 ASN A N 1
ATOM 1609 C CA . ASN A 1 206 ? -3.556 -17.564 -11.163 1.00 88.56 206 ASN A CA 1
ATOM 1610 C C . ASN A 1 206 ? -5.071 -17.844 -11.210 1.00 88.56 206 ASN A C 1
ATOM 1612 O O . ASN A 1 206 ? -5.758 -17.718 -10.197 1.00 88.56 206 ASN A O 1
ATOM 1616 N N . THR A 1 207 ? -5.603 -18.305 -12.348 1.00 90.31 207 THR A N 1
ATOM 1617 C CA . THR A 1 207 ? -7.013 -18.714 -12.463 1.00 90.31 207 THR A CA 1
ATOM 1618 C C . THR A 1 207 ? -7.347 -19.860 -11.505 1.00 90.31 207 THR A C 1
ATOM 1620 O O . THR A 1 207 ? -8.368 -19.811 -10.815 1.00 90.31 207 THR A O 1
ATOM 1623 N N . VAL A 1 208 ? -6.484 -20.874 -11.403 1.00 91.00 208 VAL A N 1
ATOM 1624 C CA . VAL A 1 208 ? -6.667 -21.986 -10.457 1.00 91.00 208 VAL A CA 1
ATOM 1625 C C . VAL A 1 208 ? -6.625 -21.488 -9.007 1.00 91.00 208 VAL A C 1
ATOM 1627 O O . VAL A 1 208 ? -7.482 -21.856 -8.205 1.00 91.00 208 VAL A O 1
ATOM 1630 N N . ALA A 1 209 ? -5.687 -20.605 -8.661 1.00 89.88 209 ALA A N 1
ATOM 1631 C CA . ALA A 1 209 ? -5.598 -20.040 -7.316 1.00 89.88 209 ALA A CA 1
ATOM 1632 C C . ALA A 1 209 ? -6.865 -19.251 -6.936 1.00 89.88 209 ALA A C 1
ATOM 1634 O O . ALA A 1 209 ? -7.457 -19.496 -5.882 1.00 89.88 209 ALA A O 1
ATOM 1635 N N . VAL A 1 210 ? -7.334 -18.357 -7.812 1.00 90.88 210 VAL A N 1
ATOM 1636 C CA . VAL A 1 210 ? -8.526 -17.527 -7.566 1.00 90.88 210 VAL A CA 1
ATOM 1637 C C . VAL A 1 210 ? -9.800 -18.370 -7.488 1.00 90.88 210 VAL A C 1
ATOM 1639 O O . VAL A 1 210 ? -10.654 -18.125 -6.630 1.00 90.88 210 VAL A O 1
ATOM 1642 N N . THR A 1 211 ? -9.942 -19.392 -8.334 1.00 92.81 211 THR A N 1
ATOM 1643 C CA . THR A 1 211 ? -11.102 -20.298 -8.280 1.00 92.81 211 THR A CA 1
ATOM 1644 C C . THR A 1 211 ? -11.125 -21.112 -6.987 1.00 92.81 211 THR A C 1
ATOM 1646 O O . THR A 1 211 ? -12.173 -21.194 -6.349 1.00 92.81 211 THR A O 1
ATOM 1649 N N . LEU A 1 212 ? -9.982 -21.626 -6.521 1.00 90.38 212 LEU A N 1
ATOM 1650 C CA . LEU A 1 212 ? -9.882 -22.316 -5.228 1.00 90.38 212 LEU A CA 1
ATOM 1651 C C . LEU A 1 212 ? -10.194 -21.393 -4.038 1.00 90.38 212 LEU A C 1
ATOM 1653 O O . LEU A 1 212 ? -10.901 -21.795 -3.109 1.00 90.38 212 LEU A O 1
ATOM 1657 N N . MET A 1 213 ? -9.736 -20.138 -4.069 1.00 90.38 213 MET A N 1
ATOM 1658 C CA . MET A 1 213 ? -10.111 -19.133 -3.063 1.00 90.38 213 MET A CA 1
ATOM 1659 C C . MET A 1 213 ? -11.620 -18.837 -3.089 1.00 90.38 213 MET A C 1
ATOM 1661 O O . MET A 1 213 ? -12.264 -18.744 -2.045 1.00 90.38 213 MET A O 1
ATOM 1665 N N . SER A 1 214 ? -12.217 -18.758 -4.276 1.00 93.38 214 SER A N 1
ATOM 1666 C CA . SER A 1 214 ? -13.655 -18.508 -4.435 1.00 93.38 214 SER A CA 1
ATOM 1667 C C . SER A 1 214 ? -14.499 -19.684 -3.929 1.00 93.38 214 SER A C 1
ATOM 1669 O O . SER A 1 214 ? -15.473 -19.499 -3.205 1.00 93.38 214 SER A O 1
ATOM 1671 N N . VAL A 1 215 ? -14.105 -20.921 -4.240 1.00 94.00 215 VAL A N 1
ATOM 1672 C CA . VAL A 1 215 ? -14.801 -22.121 -3.748 1.00 94.00 215 VAL A CA 1
ATOM 1673 C C . VAL A 1 215 ? -14.671 -22.247 -2.229 1.00 94.00 215 VAL A C 1
ATOM 1675 O O . VAL A 1 215 ? -15.662 -22.525 -1.554 1.00 94.00 215 VAL A O 1
ATOM 1678 N N . SER A 1 216 ? -13.480 -22.005 -1.672 1.00 89.75 216 SER A N 1
ATOM 1679 C CA . SER A 1 216 ? -13.264 -22.095 -0.221 1.00 89.75 216 SER A CA 1
ATOM 1680 C C . SER A 1 216 ? -14.039 -21.029 0.560 1.00 89.75 216 SER A C 1
ATOM 1682 O O . SER A 1 216 ? -14.606 -21.340 1.606 1.00 89.75 216 SER A O 1
ATOM 1684 N N . THR A 1 217 ? -14.156 -19.805 0.034 1.00 91.62 217 THR A N 1
ATOM 1685 C CA . THR A 1 217 ? -14.987 -18.751 0.643 1.00 91.62 217 THR A CA 1
ATOM 1686 C C . THR A 1 217 ? -16.477 -19.092 0.601 1.00 91.62 217 THR A C 1
ATOM 1688 O O . THR A 1 217 ? -17.144 -18.974 1.627 1.00 91.62 217 THR A O 1
ATOM 1691 N N . VAL A 1 218 ? -17.001 -19.599 -0.522 1.00 94.94 218 VAL A N 1
ATOM 1692 C CA . VAL A 1 218 ? -18.404 -20.050 -0.616 1.00 94.94 218 VAL A CA 1
ATOM 1693 C C . VAL A 1 218 ? -18.682 -21.208 0.345 1.00 94.94 218 VAL A C 1
ATOM 1695 O O . VAL A 1 218 ? -19.690 -21.181 1.055 1.00 94.94 218 VAL A O 1
ATOM 1698 N N . ALA A 1 219 ? -17.783 -22.192 0.423 1.00 91.81 219 ALA A N 1
ATOM 1699 C CA . ALA A 1 219 ? -17.899 -23.304 1.363 1.00 91.81 219 ALA A CA 1
ATOM 1700 C C . ALA A 1 219 ? -17.876 -22.817 2.821 1.00 91.81 219 ALA A C 1
ATOM 1702 O O . ALA A 1 219 ? -18.735 -23.207 3.610 1.00 91.81 219 ALA A O 1
ATOM 1703 N N . GLY A 1 220 ? -16.959 -21.909 3.166 1.00 89.25 220 GLY A N 1
ATOM 1704 C CA . GLY A 1 220 ? -16.894 -21.289 4.490 1.00 89.25 220 GLY A CA 1
ATOM 1705 C C . GLY A 1 220 ? -18.171 -20.522 4.843 1.00 89.25 220 GLY A C 1
ATOM 1706 O O . GLY A 1 220 ? -18.698 -20.674 5.944 1.00 89.25 220 GLY A O 1
ATOM 1707 N N . CYS A 1 221 ? -18.731 -19.764 3.896 1.00 91.12 221 CYS A N 1
ATOM 1708 C CA . CYS A 1 221 ? -20.016 -19.091 4.078 1.00 91.12 221 CYS A CA 1
ATOM 1709 C C . CYS A 1 221 ? -21.170 -20.081 4.270 1.00 91.12 221 CYS A C 1
ATOM 1711 O O . CYS A 1 221 ? -22.019 -19.853 5.129 1.00 91.12 221 CYS A O 1
ATOM 1713 N N . ALA A 1 222 ? -21.218 -21.172 3.501 1.00 92.44 222 ALA A N 1
ATOM 1714 C CA . ALA A 1 222 ? -22.249 -22.196 3.643 1.00 92.44 222 ALA A CA 1
ATOM 1715 C C . ALA A 1 222 ? -22.180 -22.877 5.019 1.00 92.44 222 ALA A C 1
ATOM 1717 O O . ALA A 1 222 ? -23.202 -22.974 5.695 1.00 92.44 222 ALA A O 1
ATOM 1718 N N . ILE A 1 223 ? -20.981 -23.264 5.468 1.00 90.94 223 ILE A N 1
ATOM 1719 C CA . ILE A 1 223 ? -20.756 -23.856 6.795 1.00 90.94 223 ILE A CA 1
ATOM 1720 C C . ILE A 1 223 ? -21.165 -22.875 7.897 1.00 90.94 223 ILE A C 1
ATOM 1722 O O . ILE A 1 223 ? -21.932 -23.245 8.779 1.00 90.94 223 ILE A O 1
ATOM 1726 N N . TYR A 1 224 ? -20.739 -21.610 7.812 1.00 87.31 224 TYR A N 1
ATOM 1727 C CA . TYR A 1 224 ? -21.123 -20.578 8.780 1.00 87.31 224 TYR A CA 1
ATOM 1728 C C . TYR A 1 224 ? -22.646 -20.395 8.865 1.00 87.31 224 TYR A C 1
ATOM 1730 O O . TYR A 1 224 ? -23.209 -20.252 9.948 1.00 87.31 224 TYR A O 1
ATOM 1738 N N . ARG A 1 225 ? -23.341 -20.422 7.721 1.00 89.88 225 ARG A N 1
ATOM 1739 C CA . ARG A 1 225 ? -24.807 -20.316 7.673 1.00 89.88 225 ARG A CA 1
ATOM 1740 C C . ARG A 1 225 ? -25.501 -21.541 8.271 1.00 89.88 225 ARG A C 1
ATOM 1742 O O . ARG A 1 225 ? -26.567 -21.374 8.861 1.00 89.88 225 ARG A O 1
ATOM 1749 N N . LEU A 1 226 ? -24.939 -22.738 8.101 1.00 90.31 226 LEU A N 1
ATOM 1750 C CA . LEU A 1 226 ? -25.460 -23.970 8.701 1.00 90.31 226 LEU A CA 1
ATOM 1751 C C . LEU A 1 226 ? -25.275 -23.962 10.221 1.00 90.31 226 LEU A C 1
ATOM 1753 O O . LEU A 1 226 ? -26.251 -24.132 10.943 1.00 90.31 226 LEU A O 1
ATOM 1757 N N . ASP A 1 227 ? -24.078 -23.630 10.696 1.00 84.50 227 ASP A N 1
ATOM 1758 C CA . ASP A 1 227 ? -23.773 -23.514 12.126 1.00 84.50 227 ASP A CA 1
ATOM 1759 C C . ASP A 1 227 ? -24.655 -22.455 12.818 1.00 84.50 227 ASP A C 1
ATOM 1761 O O . ASP A 1 227 ? -25.256 -22.692 13.868 1.00 84.50 227 ASP A O 1
ATOM 1765 N N . GLN A 1 228 ? -24.859 -21.304 12.167 1.00 84.31 228 GLN A N 1
ATOM 1766 C CA . GLN A 1 228 ? -25.782 -20.281 12.658 1.00 84.31 228 GLN A CA 1
ATOM 1767 C C . GLN A 1 228 ? -27.237 -20.780 12.718 1.00 84.31 228 GLN A C 1
ATOM 1769 O O . GLN A 1 228 ? -27.969 -20.419 13.643 1.00 84.31 228 GLN A O 1
ATOM 1774 N N . ARG A 1 229 ? -27.681 -21.589 11.746 1.00 80.56 229 ARG A N 1
ATOM 1775 C CA . ARG A 1 229 ? -29.026 -22.186 11.757 1.00 80.56 229 ARG A CA 1
ATOM 1776 C C . ARG A 1 229 ? -29.198 -23.163 12.916 1.00 80.56 229 ARG A C 1
ATOM 1778 O O . ARG A 1 229 ? -30.227 -23.093 13.587 1.00 80.56 229 ARG A O 1
ATOM 1785 N N . ASP A 1 230 ? -28.199 -23.993 13.190 1.00 76.94 230 ASP A N 1
ATOM 1786 C CA . ASP A 1 230 ? -28.230 -24.950 14.300 1.00 76.94 230 ASP A CA 1
ATOM 1787 C C . ASP A 1 230 ? -28.267 -24.230 15.657 1.00 76.94 230 ASP A C 1
ATOM 1789 O O . ASP A 1 230 ? -29.080 -24.567 16.522 1.00 76.94 230 ASP A O 1
ATOM 1793 N N . HIS A 1 231 ? -27.492 -23.150 15.817 1.00 72.19 231 HIS A N 1
ATOM 1794 C CA . HIS A 1 231 ? -27.542 -22.300 17.010 1.00 72.19 231 HIS A CA 1
ATOM 1795 C C . HIS A 1 231 ? -28.904 -21.618 17.231 1.00 72.19 231 HIS A C 1
ATOM 1797 O O . HIS A 1 231 ? -29.351 -21.494 18.374 1.00 72.19 231 HIS A O 1
ATOM 1803 N N . VAL A 1 232 ? -29.579 -21.175 16.163 1.00 72.69 232 VAL A N 1
ATOM 1804 C CA . VAL A 1 232 ? -30.933 -20.597 16.256 1.00 72.69 232 VAL A CA 1
ATOM 1805 C C . VAL A 1 232 ? -31.973 -21.681 16.563 1.00 72.69 232 VAL A C 1
ATOM 1807 O O . VAL A 1 232 ? -32.851 -21.452 17.394 1.00 72.69 232 VAL A O 1
ATOM 1810 N N . SER A 1 233 ? -31.848 -22.874 15.970 1.00 65.19 233 SER A N 1
ATOM 1811 C CA . SER A 1 233 ? -32.738 -24.012 16.237 1.00 65.19 233 SER A CA 1
ATOM 1812 C C . SER A 1 233 ? -32.617 -24.506 17.685 1.00 65.19 233 SER A C 1
ATOM 1814 O O . SER A 1 233 ? -33.631 -24.766 18.327 1.00 65.19 233 SER A O 1
ATOM 1816 N N . GLY A 1 234 ? -31.404 -24.542 18.249 1.00 56.97 234 GLY A N 1
ATOM 1817 C CA . GLY A 1 234 ? -31.157 -24.926 19.646 1.00 56.97 234 GLY A CA 1
ATOM 1818 C C . GLY A 1 234 ? -31.657 -23.928 20.702 1.00 56.97 234 GLY A C 1
ATOM 1819 O O . GLY A 1 234 ? -31.737 -24.276 21.877 1.00 56.97 234 GLY A O 1
ATOM 1820 N N . ARG A 1 235 ? -32.021 -22.695 20.312 1.00 51.22 235 ARG A N 1
ATOM 1821 C CA . ARG A 1 235 ? -32.675 -21.709 21.196 1.00 51.22 235 ARG A CA 1
ATOM 1822 C C . ARG A 1 235 ? -34.202 -21.756 21.156 1.00 51.22 235 ARG A C 1
ATOM 1824 O O . ARG A 1 235 ? -34.832 -20.975 21.867 1.00 51.22 235 ARG A O 1
ATOM 1831 N N . THR A 1 236 ? -34.814 -22.638 20.363 1.00 40.09 236 THR A N 1
ATOM 1832 C CA . THR A 1 236 ? -36.259 -22.866 20.487 1.00 40.09 236 THR A CA 1
ATOM 1833 C C . THR A 1 236 ? -36.534 -23.648 21.779 1.00 40.09 236 THR A C 1
ATOM 1835 O O . THR A 1 236 ? -35.999 -24.744 21.949 1.00 40.09 236 THR A O 1
ATOM 1838 N N . PRO A 1 237 ? -37.320 -23.112 22.734 1.00 43.31 237 PRO A N 1
ATOM 1839 C CA . PRO A 1 237 ? -37.712 -23.869 23.911 1.00 43.31 237 PRO A CA 1
ATOM 1840 C C . PRO A 1 237 ? -38.711 -24.938 23.466 1.00 43.31 237 PRO A C 1
ATOM 1842 O O . PRO A 1 237 ? -39.900 -24.673 23.293 1.00 43.31 237 PRO A O 1
ATOM 1845 N N . HIS A 1 238 ? -38.235 -26.158 23.240 1.00 44.44 238 HIS A N 1
ATOM 1846 C CA . HIS A 1 238 ? -39.121 -27.310 23.198 1.00 44.44 238 HIS A CA 1
ATOM 1847 C C . HIS A 1 238 ? -39.646 -27.571 24.614 1.00 44.44 238 HIS A C 1
ATOM 1849 O O . HIS A 1 238 ? -38.890 -27.981 25.490 1.00 44.44 238 HIS A O 1
ATOM 1855 N N . GLY A 1 239 ? -40.947 -27.334 24.815 1.00 41.88 239 GLY A N 1
ATOM 1856 C CA . GLY A 1 239 ? -41.699 -27.893 25.940 1.00 41.88 239 GLY A CA 1
ATOM 1857 C C . GLY A 1 239 ? -42.218 -26.898 26.978 1.00 41.88 239 GLY A C 1
ATOM 1858 O O . GLY A 1 239 ? -41.979 -27.077 28.166 1.00 41.88 239 GLY A O 1
ATOM 1859 N N . ALA A 1 240 ? -42.986 -25.892 26.560 1.00 41.03 240 ALA A N 1
ATOM 1860 C CA . ALA A 1 240 ? -44.150 -25.480 27.342 1.00 41.03 240 ALA A CA 1
ATOM 1861 C C . ALA A 1 240 ? -45.384 -25.998 26.591 1.00 41.03 240 ALA A C 1
ATOM 1863 O O . ALA A 1 240 ? -45.459 -25.812 25.377 1.00 41.03 240 ALA A O 1
ATOM 1864 N N . TRP A 1 241 ? -46.309 -26.624 27.324 1.00 39.56 241 TRP A N 1
ATOM 1865 C CA . TRP A 1 241 ? -47.575 -27.237 26.883 1.00 39.56 241 TRP A CA 1
ATOM 1866 C C . TRP A 1 241 ? -47.506 -28.698 26.408 1.00 39.56 241 TRP A C 1
ATOM 1868 O O . TRP A 1 241 ? -47.589 -28.988 25.217 1.00 39.56 241 TRP A O 1
ATOM 1878 N N . MET A 1 242 ? -47.468 -29.620 27.375 1.00 33.34 242 MET A N 1
ATOM 1879 C CA . MET A 1 242 ? -48.514 -30.642 27.528 1.00 33.34 242 MET A CA 1
ATOM 1880 C C . MET A 1 242 ? -48.591 -31.106 28.980 1.00 33.34 242 MET A C 1
ATOM 1882 O O . MET A 1 242 ? -47.514 -31.205 29.608 1.00 33.34 242 MET A O 1
#

pLDDT: mean 71.85, std 18.15, range [30.39, 94.94]

Radius of gyration: 26.61 Å; chains: 1; bounding box: 74×57×64 Å

Sequence (242 aa):
MDVFKIANYVGYLHCDSAVKIAFPGVQALFILVQTYFLWLHAKDCVQLQQNITRCGLMLTLSTNLMLWMAAVTEESIHQTVVLPEDGNSTHSYDIRAPGGSSSCNCSHSACAVLEKAYYYLYPFNIEYSLFASAMAYVMWKNVGRLVDEHNHHSLHFRLKDVLVGPAVGLVMLVAGLGTFVIYKVDVESGEPGKRDTALMIHYVMNTVAVTLMSVSTVAGCAIYRLDQRDHVSGRTPHGAWM

Organism: Oncorhynchus tshawytscha (NCBI:txid74940)